Protein AF-A0A9P5GF90-F1 (afdb_monomer_lite)

Foldseek 3Di:
DDAALQLLQLLLLLLVLVCCQPVPAPDDAAEDFYALCLVVDDCVRCPPSSVLSVVLSVVSCVVSVYHYHHFHCPVVVVVVHDRFPLVSCVRRVVVCQVDQKDKDADDDWDFDASVLVNCLVPVADDLAPDDPVCCCVPVPPFWAFDDRDVVPDRDDDRMKMWGWYQDPPRDIDITMTDTPLVDPSRVQAEEELVSQLVQVVDPPRDHHRMYHFDADPVRHTDPPSHPCVVVSVVSSCVSSPPRPSVPDPPDD

Structure (mmCIF, N/CA/C/O backbone):
data_AF-A0A9P5GF90-F1
#
_entry.id   AF-A0A9P5GF90-F1
#
loop_
_atom_site.group_PDB
_atom_site.id
_atom_site.type_symbol
_atom_site.label_atom_id
_atom_site.label_alt_id
_atom_site.label_comp_id
_atom_site.label_asym_id
_atom_site.label_entity_id
_atom_site.label_seq_id
_atom_site.pdbx_PDB_ins_code
_atom_site.Cartn_x
_atom_site.Cartn_y
_atom_site.Cartn_z
_atom_site.occupancy
_atom_site.B_iso_or_equiv
_atom_site.auth_seq_id
_atom_site.auth_comp_id
_atom_site.auth_asym_id
_atom_site.auth_atom_id
_atom_site.pdbx_PDB_model_num
ATOM 1 N N . MET A 1 1 ? -1.774 2.044 3.118 1.00 90.75 1 MET A N 1
ATOM 2 C CA . MET A 1 1 ? -1.865 3.331 3.848 1.00 90.75 1 MET A CA 1
ATOM 3 C C . MET A 1 1 ? -3.329 3.639 4.073 1.00 90.75 1 MET A C 1
ATOM 5 O O . MET A 1 1 ? -4.118 3.172 3.261 1.00 90.75 1 MET A O 1
ATOM 9 N N . LEU A 1 2 ? -3.674 4.390 5.115 1.00 93.56 2 LEU A N 1
ATOM 10 C CA . LEU A 1 2 ? -5.057 4.763 5.425 1.00 93.56 2 LEU A CA 1
ATOM 11 C C . LEU A 1 2 ? -5.091 6.171 6.027 1.00 93.56 2 LEU A C 1
ATOM 13 O O . LEU A 1 2 ? -4.329 6.451 6.949 1.00 93.56 2 LEU A O 1
ATOM 17 N N . SER A 1 3 ? -5.952 7.055 5.517 1.00 91.88 3 SER A N 1
ATOM 18 C CA . SER A 1 3 ? -6.139 8.407 6.064 1.00 91.88 3 SER A CA 1
ATOM 19 C C . SER A 1 3 ? -7.149 8.479 7.210 1.00 91.88 3 SER A C 1
ATOM 21 O O . SER A 1 3 ? -7.093 9.420 8.003 1.00 91.88 3 SER A O 1
ATOM 23 N N . GLU A 1 4 ? -8.018 7.474 7.342 1.00 91.25 4 GLU A N 1
ATOM 24 C CA . GLU A 1 4 ? -9.022 7.361 8.408 1.00 91.25 4 GLU A CA 1
ATOM 25 C C . GLU A 1 4 ? -8.844 6.068 9.226 1.00 91.25 4 GLU A C 1
ATOM 27 O O . GLU A 1 4 ? -8.461 5.044 8.654 1.00 91.25 4 GLU A O 1
ATOM 32 N N . PRO A 1 5 ? -9.043 6.101 10.561 1.00 92.06 5 PRO A N 1
ATOM 33 C CA . PRO A 1 5 ? -8.780 4.964 11.443 1.00 92.06 5 PRO A CA 1
ATOM 34 C C . PRO A 1 5 ? -9.945 3.962 11.448 1.00 92.06 5 PRO A C 1
ATOM 36 O O . PRO A 1 5 ? -10.401 3.547 12.515 1.00 92.06 5 PRO A O 1
ATOM 39 N N . ASP A 1 6 ? -10.440 3.588 10.268 1.00 91.62 6 ASP A N 1
ATOM 40 C CA . ASP A 1 6 ? -11.531 2.625 10.136 1.00 91.62 6 ASP A CA 1
ATOM 41 C C . ASP A 1 6 ? -11.073 1.218 10.585 1.00 91.62 6 ASP A C 1
ATOM 43 O O . ASP A 1 6 ? -10.056 0.708 10.092 1.00 91.62 6 ASP A O 1
ATOM 47 N N . PRO A 1 7 ? -11.781 0.564 11.530 1.00 93.12 7 PRO A N 1
ATOM 48 C CA . PRO A 1 7 ? -11.398 -0.756 12.023 1.00 93.12 7 PRO A CA 1
ATOM 49 C C . PRO A 1 7 ? -11.335 -1.818 10.923 1.00 93.12 7 PRO A C 1
ATOM 51 O O . PRO A 1 7 ? -10.428 -2.653 10.932 1.00 93.12 7 PRO A O 1
ATOM 54 N N . SER A 1 8 ? -12.273 -1.793 9.973 1.00 92.50 8 SER A N 1
ATOM 55 C CA . SER A 1 8 ? -12.331 -2.761 8.881 1.00 92.50 8 SER A CA 1
ATOM 56 C C . SER A 1 8 ? -11.104 -2.602 7.980 1.00 92.50 8 SER A C 1
ATOM 58 O O . SER A 1 8 ? -10.361 -3.561 7.748 1.00 92.50 8 SER A O 1
ATOM 60 N N . ASP A 1 9 ? -10.798 -1.384 7.558 1.00 93.81 9 ASP A N 1
ATOM 61 C CA . ASP A 1 9 ? -9.662 -1.111 6.686 1.00 93.81 9 ASP A CA 1
ATOM 62 C C . ASP A 1 9 ? -8.322 -1.425 7.357 1.00 93.81 9 ASP A C 1
ATOM 64 O O . ASP A 1 9 ? -7.444 -2.034 6.732 1.00 93.81 9 ASP A O 1
ATOM 68 N N . ILE A 1 10 ? -8.171 -1.101 8.648 1.00 95.88 10 ILE A N 1
ATOM 69 C CA . ILE A 1 10 ? -6.988 -1.479 9.437 1.00 95.88 10 ILE A CA 1
ATOM 70 C C . ILE A 1 10 ? -6.824 -3.003 9.433 1.00 95.88 10 ILE A C 1
ATOM 72 O O . ILE A 1 10 ? -5.739 -3.514 9.144 1.00 95.88 10 ILE A O 1
ATOM 76 N N . CYS A 1 11 ? -7.896 -3.749 9.697 1.00 96.19 11 CYS A N 1
ATOM 77 C CA . CYS A 1 11 ? -7.862 -5.209 9.695 1.00 96.19 11 CYS A CA 1
ATOM 78 C C . CYS A 1 11 ? -7.596 -5.792 8.299 1.00 96.19 11 CYS A C 1
ATOM 80 O O . CYS A 1 11 ? -6.875 -6.784 8.175 1.00 96.19 11 CYS A O 1
ATOM 82 N N . SER A 1 12 ? -8.095 -5.153 7.237 1.00 96.12 12 SER A N 1
ATOM 83 C CA . SER A 1 12 ? -7.775 -5.532 5.858 1.00 96.12 12 SER A CA 1
ATOM 84 C C . SER A 1 12 ? -6.293 -5.322 5.546 1.00 96.12 12 SER A C 1
ATOM 86 O O . SER A 1 12 ? -5.683 -6.168 4.893 1.00 96.12 12 SER A O 1
ATOM 88 N N . ALA A 1 13 ? -5.694 -4.227 6.021 1.00 97.12 13 ALA A N 1
ATOM 89 C CA . ALA A 1 13 ? -4.266 -3.977 5.854 1.00 97.12 13 ALA A CA 1
ATOM 90 C C . ALA A 1 13 ? -3.421 -5.009 6.617 1.00 97.12 13 ALA A C 1
ATOM 92 O O . ALA A 1 13 ? -2.459 -5.550 6.073 1.00 97.12 13 ALA A O 1
ATOM 93 N N . ILE A 1 14 ? -3.804 -5.340 7.855 1.00 97.88 14 ILE A N 1
ATOM 94 C CA . ILE A 1 14 ? -3.140 -6.386 8.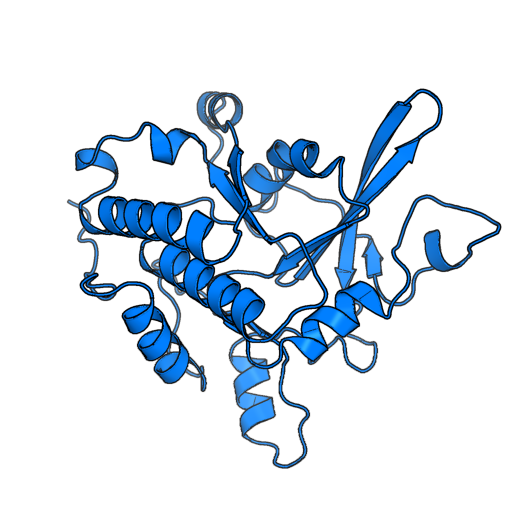646 1.00 97.88 14 ILE A CA 1
ATOM 95 C C . ILE A 1 14 ? -3.208 -7.735 7.923 1.00 97.88 14 ILE A C 1
ATOM 97 O O . ILE A 1 14 ? -2.198 -8.440 7.856 1.00 97.88 14 ILE A O 1
ATOM 101 N N . LEU A 1 15 ? -4.369 -8.090 7.361 1.00 97.50 15 LEU A N 1
ATOM 102 C CA . LEU A 1 15 ? -4.532 -9.311 6.575 1.00 97.50 15 LEU A CA 1
ATOM 103 C C . LEU A 1 15 ? -3.584 -9.334 5.370 1.00 97.50 15 LEU A C 1
ATOM 105 O O . LEU A 1 15 ? -2.869 -10.318 5.181 1.00 97.50 15 LEU A O 1
ATOM 109 N N . PHE A 1 16 ? -3.522 -8.242 4.608 1.00 97.06 16 PHE A N 1
ATOM 110 C CA . PHE A 1 16 ? -2.610 -8.112 3.473 1.00 97.06 16 PHE A CA 1
ATOM 111 C C . PHE A 1 16 ? -1.147 -8.354 3.884 1.00 97.06 16 PHE A C 1
ATOM 113 O O . PHE A 1 16 ? -0.457 -9.180 3.285 1.00 97.06 16 PHE A O 1
ATOM 120 N N . PHE A 1 17 ? -0.677 -7.717 4.961 1.00 96.94 17 PHE A N 1
ATOM 121 C CA . PHE A 1 17 ? 0.697 -7.914 5.433 1.00 96.94 17 PHE A CA 1
ATOM 122 C C . PHE A 1 17 ? 0.956 -9.306 6.011 1.00 96.94 17 PHE A C 1
ATOM 124 O O . PHE A 1 17 ? 2.041 -9.849 5.799 1.00 96.94 17 PHE A O 1
ATOM 131 N N . LYS A 1 18 ? -0.023 -9.916 6.694 1.00 96.62 18 LYS A N 1
ATOM 132 C CA . LYS A 1 18 ? 0.053 -11.323 7.120 1.00 96.62 18 LYS A CA 1
ATOM 133 C C . LYS A 1 18 ? 0.293 -12.223 5.909 1.00 96.62 18 LYS A C 1
ATOM 135 O O . LYS A 1 18 ? 1.187 -13.066 5.957 1.00 96.62 18 LYS A O 1
ATOM 140 N N . GLN A 1 19 ? -0.474 -12.041 4.834 1.00 96.12 19 GLN A N 1
ATOM 141 C CA . GLN A 1 19 ? -0.355 -12.845 3.615 1.00 96.12 19 GLN A CA 1
ATOM 142 C C . GLN A 1 19 ? 1.010 -12.648 2.946 1.00 96.12 19 GLN A C 1
ATOM 144 O O . GLN A 1 19 ? 1.686 -13.632 2.663 1.00 96.12 19 GLN A O 1
ATOM 149 N N . LEU A 1 20 ? 1.485 -11.407 2.796 1.00 95.12 20 LEU A N 1
ATOM 150 C CA . LEU A 1 20 ? 2.844 -11.145 2.302 1.00 95.12 20 LEU A CA 1
ATOM 151 C C . LEU A 1 20 ? 3.910 -11.836 3.167 1.00 95.12 20 LEU A C 1
ATOM 153 O O . LEU A 1 20 ? 4.799 -12.509 2.649 1.00 95.12 20 LEU A O 1
ATOM 157 N N . SER A 1 21 ? 3.791 -11.719 4.491 1.00 94.12 21 SER A N 1
ATOM 158 C CA . SER A 1 21 ? 4.748 -12.295 5.437 1.00 94.12 21 SER A CA 1
ATOM 159 C C . SER A 1 21 ? 4.793 -13.814 5.449 1.00 94.12 21 SER A C 1
ATOM 161 O O . SER A 1 21 ? 5.837 -14.373 5.773 1.00 94.12 21 SER A O 1
ATOM 163 N N . THR A 1 22 ? 3.673 -14.475 5.175 1.00 94.00 22 THR A N 1
ATOM 164 C CA . THR A 1 22 ? 3.546 -15.935 5.287 1.00 94.00 22 THR A CA 1
ATOM 165 C C . THR A 1 22 ? 3.715 -16.649 3.950 1.00 94.00 22 THR A C 1
ATOM 167 O O . THR A 1 22 ? 4.178 -17.785 3.939 1.00 94.00 22 THR A O 1
ATOM 170 N N . ASN A 1 23 ? 3.432 -15.974 2.834 1.00 93.69 23 ASN A N 1
ATOM 171 C CA . ASN A 1 23 ? 3.549 -16.544 1.490 1.00 93.69 23 ASN A CA 1
ATOM 172 C C . ASN A 1 23 ? 4.944 -16.367 0.861 1.00 93.69 23 ASN A C 1
ATOM 174 O O . ASN A 1 23 ? 5.155 -16.817 -0.260 1.00 93.69 23 ASN A O 1
ATOM 178 N N . GLY A 1 24 ? 5.891 -15.728 1.559 1.00 86.00 24 GLY A N 1
ATOM 179 C CA . GLY A 1 24 ? 7.284 -15.627 1.112 1.00 86.00 24 GLY A CA 1
ATOM 180 C C . GLY A 1 24 ? 7.517 -14.628 -0.024 1.00 86.00 24 GLY A C 1
ATOM 181 O O . GLY A 1 24 ? 8.212 -14.961 -0.977 1.00 86.00 24 GLY A O 1
ATOM 182 N N . THR A 1 25 ? 6.949 -13.418 0.079 1.00 91.75 25 THR A N 1
ATOM 183 C CA . THR A 1 25 ? 7.239 -12.328 -0.874 1.00 91.75 25 THR A CA 1
ATOM 184 C C . THR A 1 25 ? 8.742 -12.042 -0.977 1.00 91.75 25 THR A C 1
ATOM 186 O O . THR A 1 25 ? 9.460 -12.059 0.028 1.00 91.75 25 THR A O 1
ATOM 189 N N . ALA A 1 26 ? 9.209 -11.739 -2.186 1.00 90.38 26 ALA A N 1
ATOM 190 C CA . ALA A 1 26 ? 10.560 -11.254 -2.452 1.00 90.38 26 ALA A CA 1
ATOM 191 C C . ALA A 1 26 ? 10.770 -9.795 -1.993 1.00 90.38 26 ALA A C 1
ATOM 193 O O . ALA A 1 26 ? 11.911 -9.350 -1.847 1.00 90.38 26 ALA A O 1
ATOM 194 N N . VAL A 1 27 ? 9.688 -9.052 -1.732 1.00 88.00 27 VAL A N 1
ATOM 195 C CA . VAL A 1 27 ? 9.733 -7.676 -1.223 1.00 88.00 27 VAL A CA 1
ATOM 196 C C . VAL A 1 27 ? 9.985 -7.683 0.285 1.00 88.00 27 VAL A C 1
ATOM 198 O O . VAL A 1 27 ? 9.191 -8.198 1.074 1.00 88.00 27 VAL A O 1
ATOM 201 N N . GLN A 1 28 ? 11.106 -7.095 0.701 1.00 80.81 28 GLN A N 1
ATOM 202 C CA . GLN A 1 28 ? 11.577 -7.197 2.085 1.00 80.81 28 GLN A CA 1
ATOM 203 C C . GLN A 1 28 ? 10.815 -6.287 3.055 1.00 80.81 28 GLN A C 1
ATOM 205 O O . GLN A 1 28 ? 10.456 -6.725 4.151 1.00 80.81 28 GLN A O 1
ATOM 210 N N . ASP A 1 29 ? 10.530 -5.051 2.640 1.00 93.44 29 ASP A N 1
ATOM 211 C CA . ASP A 1 29 ? 9.926 -4.040 3.504 1.00 93.44 29 ASP A CA 1
ATOM 212 C C . ASP A 1 29 ? 8.450 -3.800 3.196 1.00 93.44 29 ASP A C 1
ATOM 214 O O . ASP A 1 29 ? 8.001 -3.773 2.050 1.00 93.44 29 ASP A O 1
ATOM 218 N N . ARG A 1 30 ? 7.674 -3.628 4.267 1.00 95.19 30 ARG A N 1
ATOM 219 C CA . ARG A 1 30 ? 6.213 -3.520 4.240 1.00 95.19 30 ARG A CA 1
ATOM 220 C C . ARG A 1 30 ? 5.808 -2.265 4.978 1.00 95.19 30 ARG A C 1
ATOM 222 O O . ARG A 1 30 ? 5.915 -2.204 6.199 1.00 95.19 30 ARG A O 1
ATOM 229 N N . LEU A 1 31 ? 5.365 -1.260 4.237 1.00 96.56 31 LEU A N 1
ATOM 230 C CA . LEU A 1 31 ? 5.132 0.073 4.780 1.00 96.56 31 LEU A CA 1
ATOM 231 C C . LEU A 1 31 ? 3.641 0.284 5.044 1.00 96.56 31 LEU A C 1
ATOM 233 O O . LEU A 1 31 ? 2.822 0.206 4.126 1.00 96.56 31 LEU A O 1
ATOM 237 N N . PHE A 1 32 ? 3.282 0.612 6.282 1.00 97.50 32 PHE A N 1
ATOM 238 C CA . PHE A 1 32 ? 1.937 1.058 6.625 1.00 97.50 32 PHE A CA 1
ATOM 239 C C . PHE A 1 32 ? 1.964 2.517 7.065 1.00 97.50 32 PHE A C 1
ATOM 241 O O . PHE A 1 32 ? 2.338 2.849 8.186 1.00 97.50 32 PHE A O 1
ATOM 248 N N . MET A 1 33 ? 1.554 3.387 6.150 1.00 96.44 33 MET A N 1
ATOM 249 C CA . MET A 1 33 ? 1.474 4.824 6.376 1.00 96.44 33 MET A CA 1
ATOM 250 C C . MET A 1 33 ? 0.096 5.231 6.896 1.00 96.44 33 MET A C 1
ATOM 252 O O . MET A 1 33 ? -0.921 4.803 6.342 1.00 96.44 33 MET A O 1
ATOM 256 N N . TYR A 1 34 ? 0.079 6.068 7.930 1.00 96.69 34 TYR A N 1
ATOM 257 C CA . TYR A 1 34 ? -1.132 6.596 8.557 1.00 96.69 34 TYR A CA 1
ATOM 258 C C . TYR A 1 34 ? -0.856 7.970 9.187 1.00 96.69 34 TYR A C 1
ATOM 260 O O . TYR A 1 34 ? 0.301 8.313 9.433 1.00 96.69 34 TYR A O 1
ATOM 268 N N . PRO A 1 35 ? -1.883 8.788 9.451 1.00 95.88 35 PRO A N 1
ATOM 269 C CA . PRO A 1 35 ? -1.698 10.050 10.144 1.00 95.88 35 PRO A CA 1
ATOM 270 C C . PRO A 1 35 ? -1.261 9.888 11.608 1.00 95.88 35 PRO A C 1
ATOM 272 O O . PRO A 1 35 ? -1.932 9.222 12.396 1.00 95.88 35 PRO A O 1
ATOM 275 N N . GLU A 1 36 ? -0.194 10.582 12.008 1.00 95.25 36 GLU A N 1
ATOM 276 C CA . GLU A 1 36 ? 0.370 10.526 13.367 1.00 95.25 36 GLU A CA 1
ATOM 277 C C . GLU A 1 36 ? -0.664 10.876 14.450 1.00 95.25 36 GLU A C 1
ATOM 279 O O . GLU A 1 36 ? -0.610 10.362 15.569 1.00 95.25 36 GLU A O 1
ATOM 284 N N . GLN A 1 37 ? -1.662 11.715 14.139 1.00 91.88 37 GLN A N 1
ATOM 285 C CA . GLN A 1 37 ? -2.683 12.078 15.119 1.00 91.88 37 GLN A CA 1
ATOM 286 C C . GLN A 1 37 ? -3.445 10.875 15.688 1.00 91.88 37 GLN A C 1
ATOM 288 O O . GLN A 1 37 ? -3.943 10.984 16.807 1.00 91.88 37 GLN A O 1
ATOM 293 N N . TRP A 1 38 ? -3.519 9.741 14.982 1.00 93.94 38 TRP A N 1
ATOM 294 C CA . TRP A 1 38 ? -4.152 8.524 15.503 1.00 93.94 38 TRP A CA 1
ATOM 295 C C . TRP A 1 38 ? -3.507 8.048 16.807 1.00 93.94 38 TRP A C 1
ATOM 297 O O . TRP A 1 38 ? -4.207 7.568 17.694 1.00 93.94 38 TRP A O 1
ATOM 307 N N . ASP A 1 39 ? -2.198 8.249 16.970 1.00 90.81 39 ASP A N 1
ATOM 308 C CA . ASP A 1 39 ? -1.467 7.858 18.179 1.00 90.81 39 ASP A CA 1
ATOM 309 C C . ASP A 1 39 ? -1.739 8.788 19.369 1.00 90.81 39 ASP A C 1
ATOM 311 O O . ASP A 1 39 ? -1.510 8.417 20.520 1.00 90.81 39 ASP A O 1
ATOM 315 N N . ARG A 1 40 ? -2.249 9.996 19.103 1.00 88.56 40 ARG A N 1
ATOM 316 C CA . ARG A 1 40 ? -2.511 11.035 20.111 1.00 88.56 40 ARG A CA 1
ATOM 317 C C . ARG A 1 40 ? -3.997 11.204 20.430 1.00 88.56 40 ARG A C 1
ATOM 319 O O . ARG A 1 40 ? -4.343 11.913 21.374 1.00 88.56 40 ARG A O 1
ATOM 326 N N . MET A 1 41 ? -4.888 10.609 19.638 1.00 88.56 41 MET A N 1
ATOM 327 C CA . MET A 1 41 ? -6.327 10.690 19.877 1.00 88.56 41 MET A CA 1
ATOM 328 C C . MET A 1 41 ? -6.718 9.912 21.137 1.00 88.56 41 MET A C 1
ATOM 330 O O . MET A 1 41 ? -6.218 8.824 21.411 1.00 88.56 41 MET A O 1
ATOM 334 N N . SER A 1 42 ? -7.656 10.466 21.907 1.00 84.44 42 SER A N 1
ATOM 335 C CA . SER A 1 42 ? -8.226 9.752 23.047 1.00 84.44 42 SER A CA 1
ATOM 336 C C . SER A 1 42 ? -9.124 8.608 22.573 1.00 84.44 42 SER A C 1
ATOM 338 O O . SER A 1 42 ? -9.772 8.709 21.529 1.00 84.44 42 SER A O 1
ATOM 340 N N . ALA A 1 43 ? -9.247 7.555 23.387 1.00 81.69 43 ALA A N 1
ATOM 341 C CA . ALA A 1 43 ? -10.164 6.446 23.109 1.00 81.69 43 ALA A CA 1
ATOM 342 C C . ALA A 1 43 ? -11.620 6.914 22.926 1.00 81.69 43 ALA A C 1
ATOM 344 O O . ALA A 1 43 ? -12.360 6.329 22.146 1.00 81.69 43 ALA A O 1
ATOM 345 N N . LYS A 1 44 ? -12.020 8.016 23.583 1.00 83.38 44 LYS A N 1
ATOM 346 C CA . LYS A 1 44 ? -13.336 8.641 23.378 1.00 83.38 44 LYS A CA 1
ATOM 347 C C . LYS A 1 44 ? -13.511 9.176 21.952 1.00 83.38 44 LYS A C 1
ATOM 349 O O . LYS A 1 44 ? -14.608 9.106 21.423 1.00 83.38 44 LYS A O 1
ATOM 354 N N . LYS A 1 45 ? -12.454 9.735 21.353 1.00 86.44 45 LYS A N 1
ATOM 355 C CA . LYS A 1 45 ? -12.497 10.305 19.999 1.00 86.44 45 LYS A CA 1
ATOM 356 C C . LYS A 1 45 ? -12.372 9.237 18.910 1.00 86.44 45 LYS A C 1
ATOM 358 O O . LYS A 1 45 ? -12.987 9.384 17.868 1.00 86.44 45 LYS A O 1
ATOM 363 N N . LEU A 1 46 ? -11.565 8.203 19.143 1.00 86.62 46 LEU A N 1
ATOM 364 C CA . LEU A 1 46 ? -11.416 7.078 18.212 1.00 86.62 46 LEU A CA 1
ATOM 365 C C . LEU A 1 46 ? -12.590 6.094 18.284 1.00 86.62 46 LEU A C 1
ATOM 367 O O . LEU A 1 46 ? -12.895 5.429 17.304 1.00 86.62 46 LEU A O 1
ATOM 371 N N . GLY A 1 47 ? -13.218 5.965 19.450 1.00 90.06 47 GLY A N 1
ATOM 372 C CA . GLY A 1 47 ? -14.148 4.881 19.734 1.00 90.06 47 GLY A CA 1
ATOM 373 C C . GLY A 1 47 ? -13.430 3.576 20.121 1.00 90.06 47 GLY A C 1
ATOM 374 O O . GLY A 1 47 ? -12.217 3.418 19.907 1.00 90.06 47 GLY A O 1
ATOM 375 N N . PRO A 1 48 ? -14.156 2.625 20.735 1.00 90.56 48 PRO A N 1
ATOM 376 C CA . PRO A 1 48 ? -13.584 1.373 21.233 1.00 90.56 48 PRO A CA 1
ATOM 377 C C . PRO A 1 48 ? -13.025 0.489 20.108 1.00 90.56 48 PRO A C 1
ATOM 379 O O . PRO A 1 48 ? -11.914 -0.031 20.242 1.00 90.56 48 PRO A O 1
ATOM 382 N N . SER A 1 49 ? -13.742 0.372 18.987 1.00 91.56 49 SER A N 1
ATOM 383 C CA . SER A 1 49 ? -13.373 -0.500 17.866 1.00 91.56 49 SER A CA 1
ATOM 384 C C . SER A 1 49 ? -12.100 -0.023 17.162 1.00 91.56 49 SER A C 1
ATOM 386 O O . SER A 1 49 ? -11.166 -0.809 17.005 1.00 91.56 49 SER A O 1
ATOM 388 N N . ALA A 1 50 ? -11.971 1.274 16.857 1.00 92.31 50 ALA A N 1
ATOM 389 C CA . ALA A 1 50 ? -10.742 1.814 16.265 1.00 92.31 50 ALA A CA 1
ATOM 390 C C . ALA A 1 50 ? -9.559 1.754 17.243 1.00 92.31 50 ALA A C 1
ATOM 392 O O . ALA A 1 50 ? -8.449 1.386 16.860 1.00 92.31 50 ALA A O 1
ATOM 393 N N . THR A 1 51 ? -9.788 2.025 18.535 1.00 93.69 51 THR A N 1
ATOM 394 C CA . THR A 1 51 ? -8.743 1.891 19.568 1.00 93.69 51 THR A CA 1
ATOM 395 C C . THR A 1 51 ? -8.198 0.461 19.622 1.00 93.69 51 THR A C 1
ATOM 397 O O . THR A 1 51 ? -6.981 0.250 19.667 1.00 93.69 51 THR A O 1
ATOM 400 N N . LYS A 1 52 ? -9.088 -0.537 19.586 1.00 94.88 52 LYS A N 1
ATOM 401 C CA . LYS A 1 52 ? -8.704 -1.949 19.575 1.00 94.88 52 LYS A CA 1
ATOM 402 C C . LYS A 1 52 ? -8.027 -2.341 18.256 1.00 94.88 52 LYS A C 1
ATOM 404 O O . LYS A 1 52 ? -6.984 -2.988 18.314 1.00 94.88 52 LYS A O 1
ATOM 409 N N . ALA A 1 53 ? -8.523 -1.897 17.101 1.00 95.75 53 ALA A N 1
ATOM 410 C CA . ALA A 1 53 ? -7.893 -2.148 15.802 1.00 95.75 53 ALA A CA 1
ATOM 411 C C . ALA A 1 53 ? -6.459 -1.595 15.732 1.00 95.75 53 ALA A C 1
ATOM 413 O O . ALA A 1 53 ? -5.547 -2.307 15.316 1.00 95.75 53 ALA A O 1
ATOM 414 N N . LEU A 1 54 ? -6.218 -0.377 16.234 1.00 95.75 54 LEU A N 1
ATOM 415 C CA . LEU A 1 54 ? -4.871 0.204 16.319 1.00 95.75 54 LEU A CA 1
ATOM 416 C C . LEU A 1 54 ? -3.950 -0.574 17.268 1.00 95.75 54 LEU A C 1
ATOM 418 O O . LEU A 1 54 ? -2.762 -0.730 16.990 1.00 95.75 54 LEU A O 1
ATOM 422 N N . SER A 1 55 ? -4.477 -1.093 18.381 1.00 95.44 55 SER A N 1
ATOM 423 C CA . SER A 1 55 ? -3.714 -1.981 19.268 1.00 95.44 55 SER A CA 1
ATOM 424 C C . SER A 1 55 ? -3.287 -3.266 18.547 1.00 95.44 55 SER A C 1
ATOM 426 O O . SER A 1 55 ? -2.120 -3.661 18.608 1.00 95.44 55 SER A O 1
ATOM 428 N N . ILE A 1 56 ? -4.204 -3.877 17.790 1.00 97.25 56 ILE A N 1
ATOM 429 C CA . ILE A 1 56 ? -3.924 -5.076 16.991 1.00 97.25 56 ILE A CA 1
ATOM 430 C C . ILE A 1 56 ? -2.914 -4.760 15.882 1.00 97.25 56 ILE A C 1
ATOM 432 O O . ILE A 1 56 ? -1.981 -5.535 15.692 1.00 97.25 56 ILE A O 1
ATOM 436 N N . LEU A 1 57 ? -3.019 -3.608 15.209 1.00 97.50 57 LEU A N 1
ATOM 437 C CA . LEU A 1 57 ? -2.045 -3.156 14.209 1.00 97.50 57 LEU A CA 1
ATOM 438 C C . LEU A 1 57 ? -0.628 -3.060 14.789 1.00 97.50 57 LEU A C 1
ATOM 440 O O . LEU A 1 57 ? 0.320 -3.525 14.160 1.00 97.50 57 LEU A O 1
ATOM 444 N N . ARG A 1 58 ? -0.472 -2.509 15.999 1.00 96.81 58 ARG A N 1
ATOM 445 C CA . ARG A 1 58 ? 0.832 -2.428 16.684 1.00 96.81 58 ARG A CA 1
ATOM 446 C C . ARG A 1 58 ? 1.388 -3.805 17.053 1.00 96.81 58 ARG A C 1
ATOM 448 O O . ARG A 1 58 ? 2.590 -4.021 16.972 1.00 96.81 58 ARG A O 1
ATOM 455 N N . ALA A 1 59 ? 0.540 -4.757 17.437 1.00 97.50 59 ALA A N 1
ATOM 456 C CA . ALA A 1 59 ? 0.984 -6.134 17.662 1.00 97.50 59 ALA A CA 1
ATOM 457 C C . ALA A 1 59 ? 1.359 -6.834 16.340 1.00 97.50 59 ALA A C 1
ATOM 459 O O . ALA A 1 59 ? 2.361 -7.548 16.256 1.00 97.50 59 ALA A O 1
ATOM 460 N N . ALA A 1 60 ? 0.569 -6.603 15.290 1.00 97.62 60 ALA A N 1
ATOM 461 C CA . ALA A 1 60 ? 0.792 -7.137 13.956 1.00 97.62 60 ALA A CA 1
ATOM 462 C C . ALA A 1 60 ? 2.064 -6.578 13.309 1.00 97.62 60 ALA A C 1
ATOM 464 O O . ALA A 1 60 ? 2.722 -7.308 12.571 1.00 97.62 60 ALA A O 1
ATOM 465 N N . SER A 1 61 ? 2.442 -5.330 13.605 1.00 97.56 61 SER A N 1
ATOM 466 C CA . SER A 1 61 ? 3.650 -4.726 13.046 1.00 97.56 61 SER A CA 1
ATOM 467 C C . SER A 1 61 ? 4.913 -5.463 13.471 1.00 97.56 61 SER A C 1
ATOM 469 O O . SER A 1 61 ? 5.726 -5.815 12.619 1.00 97.56 61 SER A O 1
ATOM 471 N N . ALA A 1 62 ? 5.016 -5.817 14.752 1.00 96.44 62 ALA A N 1
ATOM 472 C CA . ALA A 1 62 ? 6.094 -6.662 15.253 1.00 96.44 62 ALA A CA 1
ATOM 473 C C . ALA A 1 62 ? 6.028 -8.085 14.670 1.00 96.44 62 ALA A C 1
ATOM 475 O O . ALA A 1 62 ? 7.051 -8.655 14.301 1.00 96.44 62 ALA A O 1
ATOM 476 N N . LYS A 1 63 ? 4.825 -8.664 14.562 1.00 96.50 63 LYS A N 1
ATOM 477 C CA . LYS A 1 63 ? 4.637 -10.053 14.115 1.00 96.50 63 LYS A CA 1
ATOM 478 C C . LYS A 1 63 ? 4.923 -10.269 12.624 1.00 96.50 63 LYS A C 1
ATOM 480 O O . LYS A 1 63 ? 5.445 -11.317 12.258 1.00 96.50 63 LYS A O 1
ATOM 485 N N . TYR A 1 64 ? 4.553 -9.315 11.772 1.00 95.50 64 TYR A N 1
ATOM 486 C CA . TYR A 1 64 ? 4.629 -9.429 10.309 1.00 95.50 64 TYR A CA 1
ATOM 487 C C . TYR A 1 64 ? 5.649 -8.468 9.682 1.00 95.50 64 TYR A C 1
ATOM 489 O O . TYR A 1 64 ? 5.611 -8.250 8.469 1.00 95.50 64 TYR A O 1
ATOM 497 N N . ASN A 1 65 ? 6.558 -7.911 10.492 1.00 94.75 65 ASN A N 1
ATOM 498 C CA . ASN A 1 65 ? 7.602 -6.971 10.075 1.00 94.75 65 ASN A CA 1
ATOM 499 C C . ASN A 1 65 ? 7.046 -5.781 9.267 1.00 94.75 65 ASN A C 1
ATOM 501 O O . ASN A 1 65 ? 7.476 -5.511 8.147 1.00 94.75 65 ASN A O 1
ATOM 505 N N . ILE A 1 66 ? 6.023 -5.119 9.814 1.00 97.00 66 ILE A N 1
ATOM 506 C CA . ILE A 1 66 ? 5.395 -3.945 9.197 1.00 97.00 66 ILE A CA 1
ATOM 507 C C . ILE A 1 66 ? 6.058 -2.696 9.765 1.00 97.00 66 ILE A C 1
ATOM 509 O O . ILE A 1 66 ? 6.039 -2.462 10.973 1.00 97.00 66 ILE A O 1
ATOM 513 N N . TRP A 1 67 ? 6.582 -1.855 8.887 1.00 97.00 67 TRP A N 1
ATOM 514 C CA . TRP A 1 67 ? 7.075 -0.536 9.239 1.00 97.00 67 TRP A CA 1
ATOM 515 C C . TRP A 1 67 ? 5.898 0.431 9.316 1.00 97.00 67 TRP A C 1
ATOM 517 O O . TRP A 1 67 ? 5.288 0.790 8.306 1.00 97.00 67 TRP A O 1
ATOM 527 N N . LEU A 1 68 ? 5.561 0.828 10.538 1.00 97.44 68 LEU A N 1
ATOM 528 C CA . LEU A 1 68 ? 4.549 1.840 10.806 1.00 97.44 68 LEU A CA 1
ATOM 529 C C . LEU A 1 68 ? 5.144 3.224 10.520 1.00 97.44 68 LEU A C 1
ATOM 531 O O . LEU A 1 68 ? 6.130 3.612 11.141 1.00 97.44 68 LEU A O 1
ATOM 535 N N . LEU A 1 69 ? 4.548 3.952 9.576 1.00 96.88 69 LEU A N 1
ATOM 536 C CA . LEU A 1 69 ? 4.980 5.283 9.148 1.00 96.88 69 LEU A CA 1
ATOM 537 C C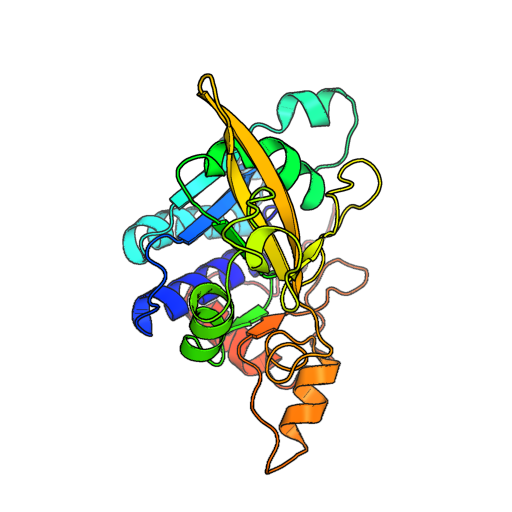 . LEU A 1 69 ? 3.927 6.329 9.555 1.00 96.88 69 LEU A C 1
ATOM 539 O O . LEU A 1 69 ? 3.054 6.656 8.742 1.00 96.88 69 LEU A O 1
ATOM 543 N 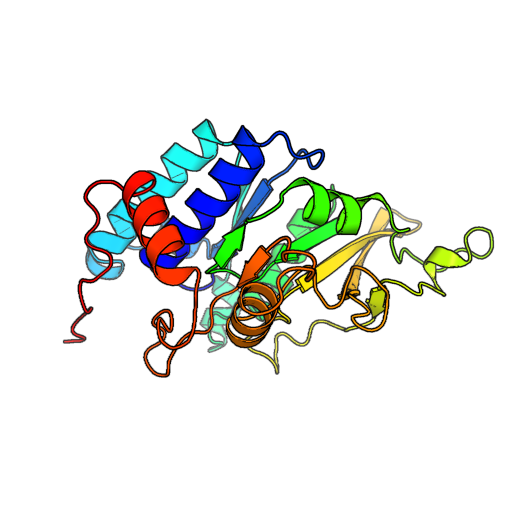N . PRO A 1 70 ? 3.971 6.839 10.799 1.00 96.44 70 PRO A N 1
ATOM 544 C CA . PRO A 1 70 ? 3.130 7.954 11.212 1.00 96.44 70 PRO A CA 1
ATOM 545 C C . PRO A 1 70 ? 3.566 9.234 10.490 1.00 96.44 70 PRO A C 1
ATOM 547 O O . PRO A 1 70 ? 4.730 9.628 10.554 1.00 96.44 70 PRO A O 1
ATOM 550 N N . ILE A 1 71 ? 2.634 9.892 9.803 1.00 95.94 71 ILE A N 1
ATOM 551 C CA . ILE A 1 71 ? 2.887 11.136 9.065 1.00 95.94 71 ILE A CA 1
ATOM 552 C C . ILE A 1 71 ? 2.195 12.301 9.761 1.00 95.94 71 ILE A C 1
ATOM 554 O O . ILE A 1 71 ? 0.990 12.251 10.022 1.00 95.94 71 ILE A O 1
ATOM 558 N N . ASP A 1 72 ? 2.943 13.371 10.016 1.00 93.94 72 ASP A N 1
ATOM 559 C CA . ASP A 1 72 ? 2.389 14.599 10.575 1.00 93.94 72 ASP A CA 1
ATOM 560 C C . ASP A 1 72 ? 1.506 15.321 9.540 1.00 93.94 72 ASP A C 1
ATOM 562 O O . ASP A 1 72 ? 1.980 15.865 8.541 1.00 93.94 72 ASP A O 1
ATOM 566 N N . MET A 1 73 ? 0.197 15.335 9.798 1.00 91.44 73 MET A N 1
ATOM 567 C CA . MET A 1 73 ? -0.805 16.029 8.982 1.00 91.44 73 MET A CA 1
ATOM 568 C C . MET A 1 73 ? -1.202 17.398 9.567 1.00 91.44 73 MET A C 1
ATOM 570 O O . MET A 1 73 ? -2.098 18.060 9.033 1.00 91.44 73 MET A O 1
ATOM 574 N N . SER A 1 74 ? -0.580 17.839 10.667 1.00 89.88 74 SER A N 1
ATOM 575 C CA . SER A 1 74 ? -0.999 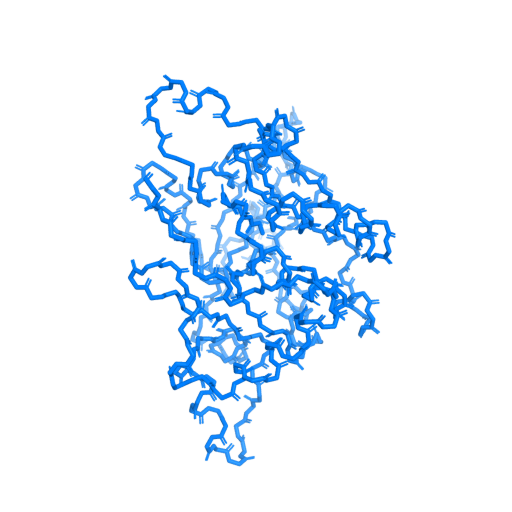19.013 11.443 1.00 89.88 74 SER A CA 1
ATOM 576 C C . SER A 1 74 ? -1.043 20.288 10.602 1.00 89.88 74 SER A C 1
ATOM 578 O O . SER A 1 74 ? -2.073 20.958 10.576 1.00 89.88 74 SER A O 1
ATOM 580 N N . ALA A 1 75 ? 0.006 20.577 9.828 1.00 87.94 75 ALA A N 1
ATOM 581 C CA . ALA A 1 75 ? 0.063 21.754 8.960 1.00 87.94 75 ALA A CA 1
ATOM 582 C C . ALA A 1 75 ? -1.054 21.766 7.898 1.00 87.94 75 ALA A C 1
ATOM 584 O O . ALA A 1 75 ? -1.668 22.805 7.656 1.00 87.94 75 ALA A O 1
ATOM 585 N N . ALA A 1 76 ? -1.363 20.610 7.298 1.00 87.00 76 ALA A N 1
ATOM 586 C CA . ALA A 1 76 ? -2.440 20.495 6.316 1.00 87.00 76 ALA A CA 1
ATOM 587 C C . ALA A 1 76 ? -3.814 20.717 6.967 1.00 87.00 76 ALA A C 1
ATOM 589 O O . ALA A 1 76 ? -4.611 21.519 6.483 1.00 87.00 76 ALA A O 1
ATOM 590 N N . THR A 1 77 ? -4.073 20.058 8.099 1.00 87.25 77 THR A N 1
ATOM 591 C CA . THR A 1 77 ? -5.348 20.202 8.821 1.00 87.25 77 THR A CA 1
ATOM 592 C C . THR A 1 77 ? -5.553 21.610 9.386 1.00 87.25 77 THR A C 1
ATOM 594 O O . THR A 1 77 ? -6.659 22.139 9.302 1.00 87.25 77 THR A O 1
ATOM 597 N N . ALA A 1 78 ? -4.495 22.268 9.874 1.00 88.69 78 ALA A N 1
ATOM 598 C CA . ALA A 1 78 ? -4.539 23.652 10.348 1.00 88.69 78 ALA A CA 1
ATOM 599 C C . ALA A 1 78 ? -4.878 24.650 9.228 1.00 88.69 78 ALA A C 1
ATOM 601 O O . ALA A 1 78 ? -5.517 25.669 9.480 1.00 88.69 78 ALA A O 1
ATOM 602 N N . ALA A 1 79 ? -4.504 24.339 7.985 1.00 87.44 79 ALA A N 1
ATOM 603 C CA . ALA A 1 79 ? -4.884 25.103 6.799 1.00 87.44 79 ALA A CA 1
ATOM 604 C C . ALA A 1 79 ? -6.301 24.770 6.274 1.00 87.44 79 ALA A C 1
ATOM 606 O O . ALA A 1 79 ? -6.687 25.249 5.210 1.00 87.44 79 ALA A O 1
ATOM 607 N N . GLY A 1 80 ? -7.082 23.960 7.000 1.00 84.56 80 GLY A N 1
ATOM 608 C CA . GLY A 1 80 ? -8.459 23.600 6.648 1.00 84.56 80 GLY A CA 1
ATOM 609 C C . GLY A 1 80 ? -8.578 22.479 5.614 1.00 84.56 80 GLY A C 1
ATOM 610 O O . GLY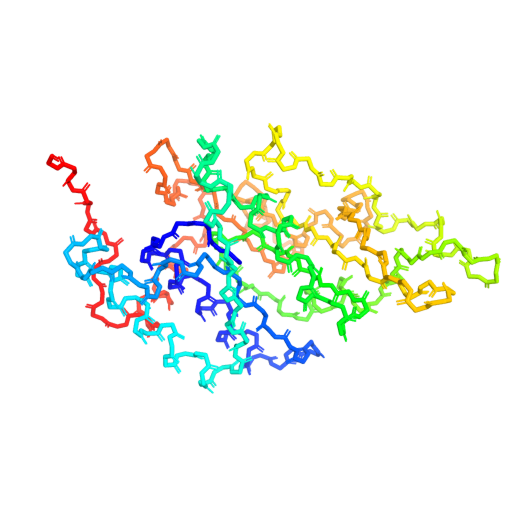 A 1 80 ? -9.663 22.239 5.087 1.00 84.56 80 GLY A O 1
ATOM 611 N N . TYR A 1 81 ? -7.485 21.781 5.302 1.00 86.00 81 TYR A N 1
ATOM 612 C CA . TYR A 1 81 ? -7.511 20.681 4.347 1.00 86.00 81 TYR A CA 1
ATOM 613 C C . TYR A 1 81 ? -7.975 19.373 4.998 1.00 86.00 81 TYR A C 1
ATOM 615 O O . TYR A 1 81 ? -7.496 18.987 6.062 1.00 86.00 81 TYR A O 1
ATOM 623 N N . SER A 1 82 ? -8.846 18.642 4.297 1.00 87.44 82 SER A N 1
ATOM 624 C CA . SER A 1 82 ? -9.234 17.270 4.648 1.00 87.44 82 SER A CA 1
ATOM 625 C C . SER A 1 82 ? -8.048 16.304 4.609 1.00 87.44 82 SER A C 1
ATOM 627 O O . SER A 1 82 ? -7.154 16.452 3.769 1.00 87.44 82 SER A O 1
ATOM 629 N N . THR A 1 83 ? -8.059 15.296 5.481 1.00 89.06 83 THR A N 1
ATOM 630 C CA . THR A 1 83 ? -7.077 14.207 5.521 1.00 89.06 83 THR A CA 1
ATOM 631 C C . THR A 1 83 ? -7.425 13.156 4.478 1.00 89.06 83 THR A C 1
ATOM 633 O O . THR A 1 83 ? -8.263 12.298 4.720 1.00 89.06 83 THR A O 1
ATOM 636 N N . THR A 1 84 ? -6.788 13.229 3.313 1.00 91.88 84 THR A N 1
ATOM 637 C CA . THR A 1 84 ? -6.989 12.269 2.220 1.00 91.88 84 THR A CA 1
ATOM 638 C C . THR A 1 84 ? -5.762 11.387 2.031 1.00 91.88 84 THR A C 1
ATOM 640 O O . THR A 1 84 ? -4.636 11.785 2.345 1.00 91.88 84 THR A O 1
ATOM 643 N N . ASN A 1 85 ? -5.972 10.209 1.450 1.00 91.88 85 ASN A N 1
ATOM 644 C CA . ASN A 1 85 ? -4.924 9.270 1.058 1.00 91.88 85 ASN A CA 1
ATOM 645 C C . ASN A 1 85 ? -3.852 9.920 0.162 1.00 91.88 85 ASN A C 1
ATOM 647 O O . ASN A 1 85 ? -2.654 9.758 0.395 1.00 91.88 85 ASN A O 1
ATOM 651 N N . SER A 1 86 ? -4.258 10.729 -0.818 1.00 92.56 86 SER A N 1
ATOM 652 C CA . SER A 1 86 ? -3.332 11.455 -1.696 1.00 92.56 86 SER A CA 1
ATOM 653 C C . SER A 1 86 ? -2.444 12.474 -0.963 1.00 92.56 86 SER A C 1
ATOM 655 O O . SER A 1 86 ? -1.259 12.598 -1.279 1.00 92.56 86 SER A O 1
ATOM 657 N N . LYS A 1 87 ? -2.980 13.195 0.032 1.00 93.00 87 LYS A N 1
ATOM 658 C CA . LYS A 1 87 ? -2.221 14.159 0.848 1.00 93.00 87 LYS A CA 1
ATOM 659 C C . LYS A 1 87 ? -1.305 13.460 1.831 1.00 93.00 87 LYS A C 1
ATOM 661 O O . LYS A 1 87 ? -0.174 13.903 2.009 1.00 93.00 87 LYS A O 1
ATOM 666 N N . LEU A 1 88 ? -1.782 12.369 2.426 1.00 94.06 88 LEU A N 1
ATOM 667 C CA . LEU A 1 88 ? -0.967 11.514 3.275 1.00 94.06 88 LEU A CA 1
ATOM 668 C C . LEU A 1 88 ? 0.258 11.017 2.500 1.00 94.06 88 LEU A C 1
ATOM 670 O O . LEU A 1 88 ? 1.380 11.195 2.967 1.00 94.06 88 LEU A O 1
ATOM 674 N N . LEU A 1 89 ? 0.058 10.508 1.277 1.00 93.50 89 LEU A N 1
ATOM 675 C CA . LEU A 1 89 ? 1.160 10.118 0.400 1.00 93.50 89 LEU A CA 1
ATOM 676 C C . LEU A 1 89 ? 2.083 11.304 0.092 1.00 93.50 89 LEU A C 1
ATOM 678 O O . LEU A 1 89 ? 3.296 11.167 0.201 1.00 93.50 89 LEU A O 1
ATOM 682 N N . HIS A 1 90 ? 1.532 12.464 -0.273 1.00 92.19 90 HIS A N 1
ATOM 683 C CA . HIS A 1 90 ? 2.332 13.642 -0.617 1.00 92.19 90 HIS A CA 1
ATOM 684 C C . HIS A 1 90 ? 3.273 14.073 0.516 1.00 92.19 90 HIS A C 1
ATOM 686 O O . HIS A 1 90 ? 4.443 14.344 0.267 1.00 92.19 90 HIS A O 1
ATOM 692 N N . LEU A 1 91 ? 2.776 14.102 1.754 1.00 92.06 91 LEU A N 1
ATOM 693 C CA . LEU A 1 91 ? 3.570 14.472 2.927 1.00 92.06 91 LEU A CA 1
ATOM 694 C C . LEU A 1 91 ? 4.518 13.345 3.362 1.00 92.06 91 LEU A C 1
ATOM 696 O O . LEU A 1 91 ? 5.631 13.606 3.812 1.00 92.06 91 LEU A O 1
ATOM 700 N N . GLY A 1 92 ? 4.101 12.089 3.196 1.00 90.81 92 GLY A N 1
ATOM 701 C CA . GLY A 1 92 ? 4.875 10.915 3.586 1.00 90.81 92 GLY A CA 1
ATOM 702 C C . GLY A 1 92 ? 5.954 10.483 2.593 1.00 90.81 92 GLY A C 1
ATOM 703 O O . GLY A 1 92 ? 6.809 9.685 2.964 1.00 90.81 92 GLY A O 1
ATOM 704 N N . GLN A 1 93 ? 5.969 11.013 1.366 1.00 88.19 93 GLN A N 1
ATOM 705 C CA . GLN A 1 93 ? 6.932 10.643 0.315 1.00 88.19 93 GLN A CA 1
ATOM 706 C C . GLN A 1 93 ? 8.399 10.759 0.750 1.00 88.19 93 GLN A C 1
ATOM 708 O O . GLN A 1 93 ? 9.235 9.984 0.290 1.00 88.19 93 GLN A O 1
ATOM 713 N N . ILE A 1 94 ? 8.714 11.678 1.667 1.00 86.25 94 ILE A N 1
ATOM 714 C CA . ILE A 1 94 ? 10.070 11.837 2.208 1.00 86.25 94 ILE A CA 1
ATOM 715 C C . ILE A 1 94 ? 10.552 10.604 2.989 1.00 86.25 94 ILE A C 1
ATOM 717 O O . ILE A 1 94 ? 11.747 10.337 3.042 1.00 86.25 94 ILE A O 1
ATOM 721 N N . GLN A 1 95 ? 9.642 9.800 3.542 1.00 89.19 95 GLN A N 1
ATOM 722 C CA . GLN A 1 95 ? 9.991 8.555 4.235 1.00 89.19 95 GLN A CA 1
ATOM 723 C C . GLN A 1 95 ? 10.507 7.478 3.273 1.00 89.19 95 GLN A C 1
ATOM 725 O O . GLN A 1 95 ? 11.050 6.466 3.709 1.00 89.19 95 GLN A O 1
ATOM 730 N N . PHE A 1 96 ? 10.350 7.678 1.960 1.00 90.38 96 PHE A N 1
ATOM 731 C CA . PHE A 1 96 ? 10.733 6.686 0.966 1.00 90.38 96 PHE A CA 1
ATOM 732 C C . PHE A 1 96 ? 12.157 6.843 0.437 1.00 90.38 96 PHE A C 1
ATOM 734 O O . PHE A 1 96 ? 12.576 6.032 -0.378 1.00 90.38 96 PHE A O 1
ATOM 741 N N . MET A 1 97 ? 12.923 7.835 0.908 1.00 86.31 97 MET A N 1
ATOM 742 C CA . MET A 1 97 ? 14.264 8.146 0.384 1.00 86.31 97 MET A CA 1
ATOM 743 C C . MET A 1 97 ? 15.270 6.984 0.450 1.00 86.31 97 MET A C 1
ATOM 745 O O . MET A 1 97 ? 16.270 7.012 -0.257 1.00 86.31 97 MET A O 1
ATOM 749 N N . GLN A 1 98 ? 15.020 5.976 1.288 1.00 86.94 98 GLN A N 1
ATOM 750 C CA . GLN A 1 98 ? 15.861 4.782 1.420 1.00 86.94 98 GLN A CA 1
ATOM 751 C C . GLN A 1 98 ? 15.507 3.643 0.447 1.00 86.94 98 GLN A C 1
ATOM 753 O O . GLN A 1 98 ? 16.203 2.633 0.426 1.00 86.94 98 GLN A O 1
ATOM 758 N N . TYR A 1 99 ? 14.430 3.781 -0.330 1.00 90.25 99 TYR A N 1
ATOM 759 C CA . TYR A 1 99 ? 13.956 2.766 -1.270 1.00 90.25 99 TYR A CA 1
ATOM 760 C C . TYR A 1 99 ? 14.155 3.234 -2.705 1.00 90.25 99 TYR A C 1
ATOM 762 O O . TYR A 1 99 ? 13.878 4.388 -3.004 1.00 90.25 99 TYR A O 1
ATOM 770 N N . ASP A 1 100 ? 14.512 2.330 -3.617 1.00 89.19 100 ASP A N 1
ATOM 771 C CA . ASP A 1 100 ? 14.513 2.633 -5.057 1.00 89.19 100 ASP A CA 1
ATOM 772 C C . ASP A 1 100 ? 13.085 2.845 -5.587 1.00 89.19 100 ASP A C 1
ATOM 774 O O . ASP A 1 100 ? 12.827 3.661 -6.481 1.00 89.19 100 ASP A O 1
ATOM 778 N N . SER A 1 101 ? 12.130 2.102 -5.021 1.00 91.94 101 SER A N 1
ATOM 779 C CA . SER A 1 101 ? 10.714 2.266 -5.310 1.00 91.94 101 SER A CA 1
ATOM 780 C C . SER A 1 101 ? 9.812 1.754 -4.191 1.00 91.94 101 SER A C 1
ATOM 782 O O . SER A 1 101 ? 10.199 0.908 -3.389 1.00 91.94 101 SER A O 1
ATOM 784 N N . VAL A 1 102 ? 8.585 2.268 -4.164 1.00 94.25 102 VAL A N 1
ATOM 785 C CA . VAL A 1 102 ? 7.503 1.833 -3.282 1.00 94.25 102 VAL A CA 1
ATOM 786 C C . VAL A 1 102 ? 6.254 1.626 -4.126 1.00 94.25 102 VAL A C 1
ATOM 788 O O . VAL A 1 102 ? 5.830 2.527 -4.853 1.00 94.25 102 VAL A O 1
ATOM 791 N N . LEU A 1 103 ? 5.645 0.448 -4.019 1.00 94.50 103 LEU A N 1
ATOM 792 C CA . LEU A 1 103 ? 4.382 0.132 -4.674 1.00 94.50 103 LEU A CA 1
ATOM 793 C C . LEU A 1 103 ? 3.224 0.305 -3.691 1.00 94.50 103 LEU A C 1
ATOM 795 O O . LEU A 1 103 ? 3.113 -0.418 -2.702 1.00 94.50 103 LEU A O 1
ATOM 799 N N . TYR A 1 104 ? 2.334 1.241 -3.988 1.00 95.06 104 TYR A N 1
ATOM 800 C CA . TYR A 1 104 ? 1.041 1.346 -3.333 1.00 95.06 104 TYR A CA 1
ATOM 801 C C . TYR A 1 104 ? 0.017 0.458 -4.045 1.00 95.06 104 TYR A C 1
ATOM 803 O O . TYR A 1 104 ? -0.119 0.506 -5.270 1.00 95.06 104 TYR A O 1
ATOM 811 N N . VAL A 1 105 ? -0.740 -0.298 -3.249 1.00 94.69 105 VAL A N 1
ATOM 812 C CA . VAL A 1 105 ? -1.971 -0.978 -3.657 1.00 94.69 105 VAL A CA 1
ATOM 813 C C . VAL A 1 105 ? -3.126 -0.477 -2.794 1.00 94.69 105 VAL A C 1
ATOM 815 O O . VAL A 1 105 ? -2.980 -0.301 -1.580 1.00 94.69 105 VAL A O 1
ATOM 818 N N . GLN A 1 106 ? -4.268 -0.222 -3.424 1.00 93.12 106 GLN A N 1
ATOM 819 C CA . GLN A 1 106 ? -5.460 0.261 -2.739 1.00 93.12 106 GLN A CA 1
ATOM 820 C C . GLN A 1 106 ? -5.959 -0.756 -1.718 1.00 93.12 106 GLN A C 1
ATOM 822 O O . GLN A 1 106 ? -6.094 -1.932 -2.017 1.00 93.12 106 GLN A O 1
ATOM 827 N N . THR A 1 107 ? -6.248 -0.274 -0.516 1.00 89.94 107 THR A N 1
ATOM 828 C CA . THR A 1 107 ? -6.873 -1.014 0.587 1.00 89.94 107 THR A CA 1
ATOM 829 C C . THR A 1 107 ? -8.235 -0.364 0.850 1.00 89.94 107 THR A C 1
ATOM 831 O O . THR A 1 107 ? -8.317 0.857 0.690 1.00 89.94 107 THR A O 1
ATOM 834 N N . PRO A 1 108 ? -9.283 -1.115 1.229 1.00 93.06 108 PRO A N 1
ATOM 835 C CA . PRO A 1 108 ? -9.319 -2.553 1.529 1.00 93.06 108 PRO A CA 1
ATOM 836 C C . PRO A 1 108 ? -9.253 -3.462 0.294 1.00 93.06 108 PRO A C 1
ATOM 838 O O . PRO A 1 108 ? -9.527 -3.052 -0.833 1.00 93.06 108 PRO A O 1
ATOM 841 N N . GLY A 1 109 ? -8.879 -4.722 0.519 1.00 94.06 109 GLY A N 1
ATOM 842 C CA . GLY A 1 109 ? -8.789 -5.744 -0.523 1.00 94.06 109 GLY A CA 1
ATOM 843 C C . GLY A 1 109 ? -8.119 -7.035 -0.054 1.00 94.06 109 GLY A C 1
ATOM 844 O O . GLY A 1 109 ? -7.687 -7.149 1.096 1.00 94.06 109 GLY A O 1
ATOM 845 N N . ILE A 1 110 ? -8.040 -8.017 -0.951 1.00 94.88 110 ILE A N 1
ATOM 846 C CA . ILE A 1 110 ? -7.514 -9.361 -0.681 1.00 94.88 110 ILE A CA 1
ATOM 847 C C . ILE A 1 110 ? -6.391 -9.730 -1.653 1.00 94.88 110 ILE A C 1
ATOM 849 O O . ILE A 1 110 ? -6.539 -9.602 -2.872 1.00 94.88 110 ILE A O 1
ATOM 853 N N . LEU A 1 111 ? -5.273 -10.219 -1.108 1.00 95.62 111 LEU A N 1
ATOM 854 C CA . LEU A 1 111 ? -4.196 -10.812 -1.895 1.00 95.62 111 LEU A CA 1
ATOM 855 C C . LEU A 1 111 ? -4.551 -12.262 -2.219 1.00 95.62 111 LEU A C 1
ATOM 857 O O . LEU A 1 111 ? -4.886 -13.049 -1.334 1.00 95.62 111 LEU A O 1
ATOM 861 N N . LEU A 1 112 ? -4.485 -12.594 -3.500 1.00 94.50 112 LEU A N 1
ATOM 862 C CA . LEU A 1 112 ? -4.802 -13.912 -4.034 1.00 94.50 112 LEU A CA 1
ATOM 863 C C . LEU A 1 112 ? -3.551 -14.638 -4.532 1.00 94.50 112 LEU A C 1
ATOM 865 O O . LEU A 1 112 ? -3.470 -15.855 -4.404 1.00 94.50 112 LEU A O 1
ATOM 869 N N . ASP A 1 113 ? -2.579 -13.894 -5.061 1.00 93.81 113 ASP A N 1
ATOM 870 C CA . ASP A 1 113 ? -1.304 -14.427 -5.534 1.00 93.81 113 ASP A CA 1
ATOM 871 C C . ASP A 1 113 ? -0.179 -13.420 -5.252 1.00 93.81 113 ASP A C 1
ATOM 873 O O . ASP A 1 113 ? -0.079 -12.364 -5.883 1.00 93.81 113 ASP A O 1
ATOM 877 N N . THR A 1 114 ? 0.660 -13.754 -4.268 1.00 94.12 114 THR A N 1
ATOM 878 C CA . THR A 1 114 ? 1.825 -12.952 -3.874 1.00 94.12 114 THR A CA 1
ATOM 879 C C . THR A 1 114 ? 2.873 -12.889 -4.983 1.00 94.12 114 THR A C 1
ATOM 881 O O . THR A 1 114 ? 3.413 -11.817 -5.243 1.00 94.12 114 THR A O 1
ATOM 884 N N . GLY A 1 115 ? 3.131 -14.008 -5.667 1.00 92.69 115 GLY A N 1
ATOM 885 C CA . GLY A 1 115 ? 4.172 -14.095 -6.691 1.00 92.69 115 GLY A CA 1
ATOM 886 C C . GLY A 1 115 ? 3.863 -13.203 -7.887 1.00 92.69 115 GLY A C 1
ATOM 887 O O . GLY A 1 115 ? 4.746 -12.536 -8.410 1.00 92.69 115 GLY A O 1
ATOM 888 N N . LYS A 1 116 ? 2.590 -13.093 -8.275 1.00 92.25 116 LYS A N 1
ATOM 889 C CA . LYS A 1 116 ? 2.189 -12.152 -9.329 1.00 92.25 116 LYS A CA 1
ATOM 890 C C . LYS A 1 116 ? 2.421 -10.689 -8.953 1.00 92.25 116 LYS A C 1
ATOM 892 O O . LYS A 1 116 ? 2.797 -9.896 -9.817 1.00 92.25 116 LYS A O 1
ATOM 897 N N . LEU A 1 117 ? 2.185 -10.322 -7.692 1.00 90.44 117 LEU A N 1
ATOM 898 C CA . LEU A 1 117 ? 2.428 -8.958 -7.221 1.00 90.44 117 LEU A CA 1
ATOM 899 C C . LEU A 1 117 ? 3.932 -8.645 -7.190 1.00 90.44 117 LEU A C 1
ATOM 901 O O . LEU A 1 117 ? 4.333 -7.568 -7.633 1.00 90.44 117 LEU A O 1
ATOM 905 N N . ASP A 1 118 ? 4.747 -9.606 -6.750 1.00 92.19 118 ASP A N 1
ATOM 906 C CA . ASP A 1 118 ? 6.209 -9.509 -6.780 1.00 92.19 118 ASP A CA 1
ATOM 907 C C . ASP A 1 118 ? 6.723 -9.362 -8.215 1.00 92.19 118 ASP A C 1
ATOM 909 O O . ASP A 1 118 ? 7.459 -8.422 -8.505 1.00 92.19 118 ASP A O 1
ATOM 913 N N . ASN A 1 119 ? 6.271 -10.218 -9.135 1.00 90.06 119 ASN A N 1
ATOM 914 C CA . ASN A 1 119 ? 6.664 -10.174 -10.544 1.00 90.06 119 ASN A CA 1
ATOM 915 C C . ASN A 1 119 ? 6.326 -8.821 -11.189 1.00 90.06 119 ASN A C 1
ATOM 917 O O . ASN A 1 119 ? 7.112 -8.293 -11.972 1.00 90.06 119 ASN A O 1
ATOM 921 N N . MET A 1 120 ? 5.188 -8.203 -10.844 1.00 87.50 120 MET A N 1
ATOM 922 C CA . MET A 1 120 ? 4.873 -6.860 -11.346 1.00 87.50 120 MET A CA 1
ATOM 923 C C . MET A 1 120 ? 5.916 -5.828 -10.921 1.00 87.50 120 MET A C 1
ATOM 925 O O . MET A 1 120 ? 6.296 -4.979 -11.730 1.00 87.50 120 MET A O 1
ATOM 929 N N . LEU A 1 121 ? 6.332 -5.868 -9.654 1.00 87.50 121 LEU A N 1
ATOM 930 C CA . LEU A 1 121 ? 7.254 -4.885 -9.100 1.00 87.50 121 LEU A CA 1
ATOM 931 C C . LEU A 1 121 ? 8.707 -5.151 -9.516 1.00 87.50 121 LEU A C 1
ATOM 933 O O . LEU A 1 121 ? 9.450 -4.198 -9.733 1.00 87.50 121 LEU A O 1
ATOM 937 N N . LEU A 1 122 ? 9.104 -6.421 -9.619 1.00 89.31 122 LEU A N 1
ATOM 938 C CA . LEU A 1 122 ? 10.505 -6.835 -9.725 1.00 89.31 122 LEU A CA 1
ATOM 939 C C . LEU A 1 122 ? 10.931 -7.246 -11.142 1.00 89.31 122 LEU A C 1
ATOM 941 O O . LEU A 1 122 ? 12.083 -7.015 -11.505 1.00 89.31 122 LEU A O 1
ATOM 945 N N . ASP A 1 123 ? 10.035 -7.800 -11.969 1.00 87.56 123 ASP A N 1
ATOM 946 C CA . ASP A 1 123 ? 10.415 -8.308 -13.302 1.00 87.56 123 ASP A CA 1
ATOM 947 C C . ASP A 1 123 ? 10.461 -7.211 -14.372 1.00 87.56 123 ASP A C 1
ATOM 949 O O . ASP A 1 123 ? 10.901 -7.440 -15.503 1.00 87.56 123 ASP A O 1
ATOM 953 N N . ARG A 1 124 ? 9.968 -6.009 -14.054 1.00 84.88 124 ARG A N 1
ATOM 954 C CA . ARG A 1 124 ? 9.928 -4.882 -14.986 1.00 84.88 124 ARG A CA 1
ATOM 955 C C . ARG A 1 124 ? 10.911 -3.798 -14.566 1.00 84.88 124 ARG A C 1
ATOM 957 O O . ARG A 1 124 ? 10.987 -3.469 -13.385 1.00 84.88 124 ARG A O 1
ATOM 964 N N . PRO A 1 125 ? 11.622 -3.178 -15.521 1.00 87.19 125 PRO A N 1
ATOM 965 C CA . PRO A 1 125 ? 12.490 -2.065 -15.189 1.00 87.19 125 PRO A CA 1
ATOM 966 C C . PRO A 1 125 ? 11.720 -0.915 -14.543 1.00 87.19 125 PRO A C 1
ATOM 968 O O . PRO A 1 125 ? 10.617 -0.569 -14.976 1.00 87.19 125 PRO A O 1
ATOM 971 N N . LEU A 1 126 ? 12.328 -0.291 -13.537 1.00 89.12 126 LEU A N 1
ATOM 972 C CA . LEU A 1 126 ? 11.759 0.880 -12.883 1.00 89.12 126 LEU A CA 1
ATOM 973 C C . LEU A 1 126 ? 11.927 2.132 -13.765 1.00 89.12 126 LEU A C 1
ATOM 975 O O . LEU A 1 126 ? 13.016 2.357 -14.305 1.00 89.12 126 LEU A O 1
ATOM 979 N N . PRO A 1 127 ? 10.891 2.984 -13.884 1.00 89.31 127 PRO A N 1
ATOM 980 C CA . PRO A 1 127 ? 10.979 4.280 -14.552 1.00 89.31 127 PRO A CA 1
ATOM 981 C C . PRO A 1 127 ? 11.744 5.271 -13.660 1.00 89.31 127 PRO A C 1
ATOM 983 O O . PRO A 1 127 ? 11.175 6.057 -12.892 1.00 89.31 127 PRO A O 1
ATOM 986 N N . LEU A 1 128 ? 13.069 5.171 -13.711 1.00 85.12 128 LEU A N 1
ATOM 987 C CA . LEU A 1 128 ? 13.990 6.036 -12.982 1.00 85.12 128 LEU A CA 1
ATOM 988 C C . LEU A 1 128 ? 14.253 7.337 -13.759 1.00 85.12 128 LEU A C 1
ATOM 990 O O . LEU A 1 128 ? 13.587 7.674 -14.740 1.00 85.12 128 LEU A O 1
ATOM 994 N N . ARG A 1 129 ? 15.185 8.157 -13.284 1.00 83.00 129 ARG A N 1
ATOM 995 C CA . ARG A 1 129 ? 15.613 9.375 -13.971 1.00 83.00 129 ARG A CA 1
ATOM 996 C C . ARG A 1 129 ? 16.117 9.037 -15.372 1.00 83.00 129 ARG A C 1
ATOM 998 O O . ARG A 1 129 ? 16.725 7.997 -15.579 1.00 83.00 129 ARG A O 1
ATOM 1005 N N . HIS A 1 130 ? 15.888 9.960 -16.306 1.00 81.88 130 HIS A N 1
ATOM 1006 C CA . HIS A 1 130 ? 16.373 9.832 -17.672 1.00 81.88 130 HIS A CA 1
ATOM 1007 C C . HIS A 1 130 ? 17.880 9.556 -17.707 1.00 81.88 130 HIS A C 1
ATOM 1009 O O . HIS A 1 130 ? 18.696 10.442 -17.441 1.00 81.88 130 HIS A O 1
ATOM 1015 N N . ASP A 1 131 ? 18.212 8.348 -18.133 1.00 82.00 131 ASP A N 1
ATOM 1016 C CA . ASP A 1 131 ? 19.557 7.857 -18.370 1.00 82.00 131 ASP A CA 1
ATOM 1017 C C . ASP A 1 131 ? 19.634 7.356 -19.819 1.00 82.00 131 ASP A C 1
ATOM 1019 O O . ASP A 1 131 ? 18.845 6.512 -20.244 1.00 82.00 131 ASP A O 1
ATOM 1023 N N . LYS A 1 132 ? 20.561 7.917 -20.605 1.00 83.88 132 LYS A N 1
ATOM 1024 C CA . LYS A 1 132 ? 20.709 7.580 -22.031 1.00 83.88 132 LYS A CA 1
ATOM 1025 C C . LYS A 1 132 ? 21.197 6.150 -22.239 1.00 83.88 132 LYS A C 1
ATOM 1027 O O . LYS A 1 132 ? 20.846 5.559 -23.258 1.00 83.88 132 LYS A O 1
ATOM 1032 N N . ASP A 1 133 ? 21.957 5.620 -21.285 1.00 87.06 133 ASP A N 1
ATOM 1033 C CA . ASP A 1 133 ? 22.509 4.266 -21.334 1.00 87.06 133 ASP A CA 1
ATOM 1034 C C . ASP A 1 133 ? 21.480 3.221 -20.872 1.00 87.06 133 ASP A C 1
ATOM 1036 O O . ASP A 1 133 ? 21.661 2.022 -21.083 1.00 87.06 133 ASP A O 1
ATOM 1040 N N . ARG A 1 134 ? 20.358 3.685 -20.305 1.00 84.06 134 ARG A N 1
ATOM 1041 C CA . ARG A 1 134 ? 19.223 2.883 -19.840 1.00 84.06 134 ARG A CA 1
ATOM 1042 C C . ARG A 1 134 ? 17.908 3.399 -20.429 1.00 84.06 134 ARG A C 1
ATOM 1044 O O . ARG A 1 134 ? 17.154 4.089 -19.732 1.00 84.06 134 ARG A O 1
ATOM 1051 N N . PRO A 1 135 ? 17.605 3.111 -21.710 1.00 84.62 135 PRO A N 1
ATOM 1052 C CA . PRO A 1 135 ? 16.399 3.598 -22.382 1.00 84.62 135 PRO A CA 1
ATOM 1053 C C . PRO A 1 135 ? 15.096 3.345 -21.612 1.00 84.62 135 PRO A C 1
ATOM 1055 O O . PRO A 1 135 ? 14.183 4.167 -21.647 1.00 84.62 135 PRO A O 1
ATOM 1058 N N . GLU A 1 136 ? 15.022 2.248 -20.862 1.00 82.50 136 GLU A N 1
ATOM 1059 C CA . GLU A 1 136 ? 13.873 1.856 -20.046 1.00 82.50 136 GLU A CA 1
ATOM 1060 C C . GLU A 1 136 ? 13.609 2.774 -18.837 1.00 82.50 136 GLU A C 1
ATOM 1062 O O . GLU A 1 136 ? 12.526 2.724 -18.249 1.00 82.50 136 GLU A O 1
ATOM 1067 N N . SER A 1 137 ? 14.566 3.642 -18.484 1.00 81.69 137 SER A N 1
ATOM 1068 C CA . SER A 1 137 ? 14.412 4.660 -17.437 1.00 81.69 137 SER A CA 1
ATOM 1069 C C . SER A 1 137 ? 13.470 5.799 -17.850 1.00 81.69 137 SER A C 1
ATOM 1071 O O . SER A 1 137 ? 12.696 6.288 -17.031 1.00 81.69 137 SER A O 1
ATOM 1073 N N . TYR A 1 138 ? 13.482 6.210 -19.124 1.00 78.00 138 TYR A N 1
ATOM 1074 C CA . TYR A 1 138 ? 12.649 7.311 -19.634 1.00 78.00 138 TYR A CA 1
ATOM 1075 C C . TYR A 1 138 ? 11.622 6.882 -20.684 1.00 78.00 138 TYR A C 1
ATOM 1077 O O . TYR A 1 138 ? 10.642 7.595 -20.893 1.00 78.00 138 TYR A O 1
ATOM 1085 N N . ASN A 1 139 ? 11.824 5.734 -21.327 1.00 82.62 139 ASN A N 1
ATOM 1086 C CA . ASN A 1 139 ? 10.896 5.122 -22.268 1.00 82.62 139 ASN A CA 1
ATOM 1087 C C . ASN A 1 139 ? 10.415 3.774 -21.712 1.00 82.62 139 ASN A C 1
ATOM 1089 O O . ASN A 1 139 ? 10.750 2.706 -22.223 1.00 82.62 139 ASN A O 1
ATOM 1093 N N . ASN A 1 140 ? 9.680 3.840 -20.602 1.00 90.19 140 ASN A N 1
ATOM 1094 C CA . ASN A 1 140 ? 9.187 2.668 -19.892 1.00 90.19 140 ASN A CA 1
ATOM 1095 C C . ASN A 1 140 ? 7.806 2.254 -20.418 1.00 90.19 140 ASN A C 1
ATOM 1097 O O . ASN A 1 140 ? 6.849 3.021 -20.322 1.00 90.19 140 ASN A O 1
ATOM 1101 N N . GLU A 1 141 ? 7.682 1.039 -20.954 1.00 90.75 141 GLU A N 1
ATOM 1102 C CA . GLU A 1 141 ? 6.393 0.540 -21.453 1.00 90.75 141 GLU A CA 1
ATOM 1103 C C . GLU A 1 141 ? 5.425 0.133 -20.333 1.00 90.75 141 GLU A C 1
ATOM 1105 O O . GLU A 1 141 ? 4.210 0.184 -20.527 1.00 90.75 141 GLU A O 1
ATOM 1110 N N . ALA A 1 142 ? 5.951 -0.285 -19.176 1.00 91.38 142 ALA A N 1
ATOM 1111 C CA . ALA A 1 142 ? 5.179 -0.888 -18.093 1.00 91.38 142 ALA A CA 1
ATOM 1112 C C . ALA A 1 142 ? 4.575 0.144 -17.143 1.00 91.38 142 ALA A C 1
ATOM 1114 O O . ALA A 1 142 ? 3.509 -0.095 -16.575 1.00 91.38 142 ALA A O 1
ATOM 1115 N N . TRP A 1 143 ? 5.222 1.298 -17.003 1.00 93.38 143 TRP A N 1
ATOM 1116 C CA . TRP A 1 143 ? 4.873 2.312 -16.020 1.00 93.38 143 TRP A CA 1
ATOM 1117 C C . TRP A 1 143 ? 4.650 3.666 -16.684 1.00 93.38 143 TRP A C 1
ATOM 1119 O O . TRP A 1 143 ? 5.575 4.305 -17.182 1.00 93.38 143 TRP A O 1
ATOM 1129 N N . ILE A 1 144 ? 3.401 4.125 -16.660 1.00 93.62 144 ILE A N 1
ATOM 1130 C CA . ILE A 1 144 ? 2.977 5.385 -17.267 1.00 93.62 144 ILE A CA 1
ATOM 1131 C C . ILE A 1 144 ? 3.123 6.502 -16.227 1.00 93.62 144 ILE A C 1
ATOM 1133 O O . ILE A 1 144 ? 2.525 6.396 -15.152 1.00 93.62 144 ILE A O 1
ATOM 1137 N N . PRO A 1 145 ? 3.865 7.588 -16.513 1.00 93.31 145 PRO A N 1
ATOM 1138 C CA . PRO A 1 145 ? 3.971 8.723 -15.604 1.00 93.31 145 PRO A CA 1
ATOM 1139 C C . PRO A 1 145 ? 2.603 9.322 -15.272 1.00 93.31 145 PRO A C 1
ATOM 1141 O O . PRO A 1 145 ? 1.838 9.696 -16.162 1.00 93.31 145 PRO A O 1
ATOM 1144 N N . MET A 1 146 ? 2.316 9.462 -13.981 1.00 93.56 146 MET A N 1
ATOM 1145 C CA . MET A 1 146 ? 1.100 10.093 -13.480 1.00 93.56 146 MET A CA 1
ATOM 1146 C C . MET A 1 146 ? 1.474 10.945 -12.267 1.00 93.56 146 MET A C 1
ATOM 1148 O O . MET A 1 146 ? 1.764 10.380 -11.223 1.00 93.56 146 MET A O 1
ATOM 1152 N N . PRO A 1 147 ? 1.515 12.285 -12.379 1.00 91.81 147 PRO A N 1
ATOM 1153 C CA . PRO A 1 147 ? 1.872 13.146 -11.256 1.00 91.81 147 PRO A CA 1
ATOM 1154 C C . PRO A 1 147 ? 0.841 13.088 -10.126 1.00 91.81 147 PRO A C 1
ATOM 1156 O O . PRO A 1 147 ? -0.358 13.196 -10.386 1.00 91.81 147 PRO A O 1
ATOM 1159 N N . LEU A 1 148 ? 1.310 13.040 -8.877 1.00 91.62 148 LEU A N 1
ATOM 1160 C CA . LEU A 1 148 ? 0.444 13.125 -7.702 1.00 91.62 148 LEU A CA 1
ATOM 1161 C C . LEU A 1 148 ? -0.206 14.513 -7.601 1.00 91.62 148 LEU A C 1
ATOM 1163 O O . LEU A 1 148 ? 0.481 15.531 -7.507 1.00 91.62 148 LEU A O 1
ATOM 1167 N N . ARG A 1 149 ? -1.541 14.562 -7.566 1.00 90.31 149 ARG A N 1
ATOM 1168 C CA . ARG A 1 149 ? -2.327 15.804 -7.479 1.00 90.31 149 ARG A CA 1
ATOM 1169 C C . ARG A 1 149 ? -3.089 15.908 -6.158 1.00 90.31 149 ARG A C 1
ATOM 1171 O O . ARG A 1 149 ? -4.301 16.102 -6.145 1.00 90.31 149 ARG A O 1
ATOM 1178 N N . ALA A 1 150 ? -2.367 15.858 -5.041 1.00 87.81 150 ALA A N 1
ATOM 1179 C CA . ALA A 1 150 ? -2.940 15.812 -3.688 1.00 87.81 150 ALA A CA 1
ATOM 1180 C C . ALA A 1 150 ? -3.909 16.961 -3.327 1.00 87.81 150 ALA A C 1
ATOM 1182 O O . ALA A 1 150 ? -4.777 16.804 -2.472 1.00 87.81 150 ALA A O 1
ATOM 1183 N N . ASN A 1 151 ? -3.802 18.115 -3.993 1.00 84.56 151 ASN A N 1
ATOM 1184 C CA . ASN A 1 151 ? -4.713 19.249 -3.785 1.00 84.56 151 ASN A CA 1
ATOM 1185 C C . ASN A 1 151 ? -6.031 19.146 -4.571 1.00 84.56 151 ASN A C 1
ATOM 1187 O O . ASN A 1 151 ? -6.929 19.952 -4.348 1.00 84.56 151 ASN A O 1
ATOM 1191 N N . ARG A 1 152 ? -6.135 18.217 -5.529 1.00 84.06 152 ARG A N 1
ATOM 1192 C CA . ARG A 1 152 ? -7.287 18.083 -6.441 1.00 84.06 152 ARG A CA 1
ATOM 1193 C C . ARG A 1 152 ? -7.970 16.725 -6.345 1.00 84.06 152 ARG A C 1
ATOM 1195 O O . ARG A 1 152 ? -9.164 16.638 -6.594 1.00 84.06 152 ARG A O 1
ATOM 1202 N N . GLU A 1 153 ? -7.213 15.690 -6.013 1.00 86.31 153 GLU A N 1
ATOM 1203 C CA . GLU A 1 153 ? -7.665 14.302 -5.998 1.00 86.31 153 GLU A CA 1
ATOM 1204 C C . GLU A 1 153 ? -7.563 13.786 -4.567 1.00 86.31 153 GLU A C 1
ATOM 1206 O O . GLU A 1 153 ? -6.514 13.939 -3.947 1.00 86.31 153 GLU A O 1
ATOM 1211 N N . ALA A 1 154 ? -8.647 13.236 -4.017 1.00 83.94 154 ALA A N 1
ATOM 1212 C CA . ALA A 1 154 ? -8.640 12.627 -2.685 1.00 83.94 154 ALA A CA 1
ATOM 1213 C C . ALA A 1 154 ? -8.021 11.222 -2.723 1.00 83.94 154 ALA A C 1
ATOM 1215 O O . ALA A 1 154 ? -7.199 10.872 -1.869 1.00 83.94 154 ALA A O 1
ATOM 1216 N N . ASP A 1 155 ? -8.370 10.475 -3.766 1.00 85.19 155 ASP A N 1
ATOM 1217 C CA . ASP A 1 155 ? -8.015 9.075 -3.934 1.00 85.19 155 ASP A CA 1
ATOM 1218 C C . ASP A 1 155 ? -6.836 8.897 -4.883 1.00 85.19 155 ASP A C 1
ATOM 1220 O O . ASP A 1 155 ? -6.599 9.699 -5.789 1.00 85.19 155 ASP A O 1
ATOM 1224 N N . LEU A 1 156 ? -6.097 7.814 -4.662 1.00 91.38 156 LEU A N 1
ATOM 1225 C CA . LEU A 1 156 ? -5.072 7.347 -5.583 1.00 91.38 156 LEU A CA 1
ATOM 1226 C C . LEU A 1 156 ? -5.661 6.311 -6.546 1.00 91.38 156 LEU A C 1
ATOM 1228 O O . LEU A 1 156 ? -6.622 5.625 -6.194 1.00 91.38 156 LEU A O 1
ATOM 1232 N N . PRO A 1 157 ? -5.049 6.122 -7.726 1.00 93.56 157 PRO A N 1
ATOM 1233 C CA . PRO A 1 157 ? -5.312 4.949 -8.550 1.00 93.56 157 PRO A CA 1
ATOM 1234 C C . PRO A 1 157 ? -5.111 3.643 -7.756 1.00 93.56 157 PRO A C 1
ATOM 1236 O O . PRO A 1 157 ? -4.276 3.619 -6.849 1.00 93.56 157 PRO A O 1
ATOM 1239 N N . PRO A 1 158 ? -5.785 2.533 -8.122 1.00 93.19 158 PRO A N 1
ATOM 1240 C CA . PRO A 1 158 ? -5.711 1.276 -7.370 1.00 93.19 158 PRO A CA 1
ATOM 1241 C C . PRO A 1 158 ? -4.302 0.696 -7.204 1.00 93.19 158 PRO A C 1
ATOM 1243 O O . PRO A 1 158 ? -4.039 -0.053 -6.266 1.00 93.19 158 PRO A O 1
ATOM 1246 N N . VAL A 1 159 ? -3.404 1.041 -8.126 1.00 94.88 159 VAL A N 1
ATOM 1247 C CA . VAL A 1 159 ? -1.979 0.723 -8.079 1.00 94.88 159 VAL A CA 1
ATOM 1248 C C . VAL A 1 159 ? -1.205 1.983 -8.420 1.00 94.88 159 VAL A C 1
ATOM 1250 O O . VAL A 1 159 ? -1.491 2.632 -9.430 1.00 94.88 159 VAL A O 1
ATOM 1253 N N . TYR A 1 160 ? -0.215 2.314 -7.599 1.00 94.69 160 TYR A N 1
ATOM 1254 C CA . TYR A 1 160 ? 0.581 3.521 -7.771 1.00 94.69 160 TYR A CA 1
ATOM 1255 C C . TYR A 1 160 ? 2.036 3.246 -7.400 1.00 94.69 160 TYR A C 1
ATOM 1257 O O . TYR A 1 160 ? 2.334 2.871 -6.270 1.00 94.69 160 TYR A O 1
ATOM 1265 N N . LEU A 1 161 ? 2.950 3.409 -8.353 1.00 94.81 161 LEU A N 1
ATOM 1266 C CA . LEU A 1 161 ? 4.380 3.217 -8.137 1.00 94.81 161 LEU A CA 1
ATOM 1267 C C . LEU A 1 161 ? 5.037 4.565 -7.849 1.00 94.81 161 LEU A C 1
ATOM 1269 O O . LEU A 1 161 ? 4.925 5.499 -8.645 1.00 94.81 161 LEU A O 1
ATOM 1273 N N . ILE A 1 162 ? 5.772 4.643 -6.746 1.00 94.12 162 ILE A N 1
ATOM 1274 C CA . ILE A 1 162 ? 6.659 5.753 -6.420 1.00 94.12 162 ILE A CA 1
ATOM 1275 C C . ILE A 1 162 ? 8.088 5.288 -6.689 1.00 94.12 162 ILE A C 1
ATOM 1277 O O . ILE A 1 162 ? 8.523 4.316 -6.085 1.00 94.12 162 ILE A O 1
ATOM 1281 N N . THR A 1 163 ? 8.819 5.955 -7.578 1.00 92.69 163 THR A N 1
ATOM 1282 C CA . THR A 1 163 ? 10.258 5.727 -7.781 1.00 92.69 163 THR A CA 1
ATOM 1283 C C . THR A 1 163 ? 11.051 6.875 -7.187 1.00 92.69 163 THR A C 1
ATOM 1285 O O . THR A 1 163 ? 10.641 8.033 -7.283 1.00 92.69 163 THR A O 1
ATOM 1288 N N . VAL A 1 164 ? 12.182 6.566 -6.567 1.00 89.00 164 VAL A N 1
ATOM 1289 C CA . VAL A 1 164 ? 13.041 7.549 -5.908 1.00 89.00 164 VAL A CA 1
ATOM 1290 C C . VAL A 1 164 ? 14.368 7.598 -6.643 1.00 89.00 164 VAL A C 1
ATOM 1292 O O . VAL A 1 164 ? 14.962 6.575 -6.964 1.00 89.00 164 VAL A O 1
ATOM 1295 N N . ASN A 1 165 ? 14.821 8.806 -6.951 1.00 84.25 165 ASN A N 1
ATOM 1296 C CA . ASN A 1 165 ? 16.030 9.036 -7.722 1.00 84.25 165 ASN A CA 1
ATOM 1297 C C . ASN A 1 165 ? 16.998 9.883 -6.909 1.00 84.25 165 ASN A C 1
ATOM 1299 O O . ASN A 1 165 ? 16.657 10.994 -6.503 1.00 84.25 165 ASN A O 1
ATOM 1303 N N . ASN A 1 166 ? 18.221 9.390 -6.739 1.00 74.50 166 ASN A N 1
ATOM 1304 C CA . ASN A 1 166 ? 19.318 10.184 -6.204 1.00 74.50 166 ASN A CA 1
ATOM 1305 C C . ASN A 1 166 ? 19.847 11.110 -7.307 1.00 74.50 166 ASN A C 1
ATOM 1307 O O . ASN A 1 166 ? 20.259 10.664 -8.378 1.00 74.50 166 ASN A O 1
ATOM 1311 N N . ILE A 1 167 ? 19.805 12.412 -7.061 1.00 74.38 167 ILE A N 1
ATOM 1312 C CA . ILE A 1 167 ? 20.319 13.460 -7.939 1.00 74.38 167 ILE A CA 1
ATOM 1313 C C . ILE A 1 167 ? 21.726 13.853 -7.469 1.00 74.38 167 ILE A C 1
ATOM 1315 O O . ILE A 1 167 ? 22.050 13.817 -6.280 1.00 74.38 167 ILE A O 1
ATOM 1319 N N . GLU A 1 168 ? 22.563 14.277 -8.417 1.00 67.19 168 GLU A N 1
ATOM 1320 C CA . GLU A 1 168 ? 23.827 14.962 -8.144 1.00 67.19 168 GLU A CA 1
ATOM 1321 C C . GLU A 1 168 ? 23.662 16.051 -7.065 1.00 67.19 168 GLU A C 1
ATOM 1323 O O . GLU A 1 168 ? 22.645 16.748 -7.000 1.00 67.19 168 GLU A O 1
ATOM 1328 N N . ASN A 1 169 ? 24.680 16.198 -6.214 1.00 68.44 169 ASN A N 1
ATOM 1329 C CA . ASN A 1 169 ? 24.683 17.052 -5.016 1.00 68.44 169 ASN A CA 1
ATOM 1330 C C . ASN A 1 169 ? 23.783 16.576 -3.858 1.00 68.44 169 ASN A C 1
ATOM 1332 O O . ASN A 1 169 ? 23.508 17.354 -2.948 1.00 68.44 169 ASN A O 1
ATOM 1336 N N . GLY A 1 170 ? 23.354 15.308 -3.859 1.00 65.81 170 GLY A N 1
ATOM 1337 C CA . GLY A 1 170 ? 22.640 14.696 -2.731 1.00 65.81 170 GLY A CA 1
ATOM 1338 C C . GLY A 1 170 ? 21.156 15.060 -2.643 1.00 65.81 170 GLY A C 1
ATOM 1339 O O . GLY A 1 170 ? 20.532 14.823 -1.614 1.00 65.81 170 GLY A O 1
ATOM 1340 N N . ASN A 1 171 ? 20.588 15.637 -3.705 1.00 70.50 171 ASN A N 1
ATOM 1341 C CA . ASN A 1 171 ? 19.150 15.884 -3.789 1.00 70.50 171 ASN A CA 1
ATOM 1342 C C . ASN A 1 171 ? 18.409 14.587 -4.144 1.00 70.50 171 ASN A C 1
ATOM 1344 O O . ASN A 1 171 ? 18.967 13.719 -4.808 1.00 70.50 171 ASN A O 1
ATOM 1348 N N . VAL A 1 172 ? 17.142 14.466 -3.753 1.00 77.12 172 VAL A N 1
ATOM 1349 C CA . VAL A 1 172 ? 16.311 13.293 -4.059 1.00 77.12 172 VAL A CA 1
ATOM 1350 C C . VAL A 1 172 ? 15.053 13.730 -4.804 1.00 77.12 172 VAL A C 1
ATOM 1352 O O . VAL A 1 172 ? 14.410 14.706 -4.423 1.00 77.12 172 VAL A O 1
ATOM 1355 N N . GLU A 1 173 ? 14.698 13.011 -5.869 1.00 84.62 173 GLU A N 1
ATOM 1356 C CA . GLU A 1 173 ? 13.472 13.228 -6.643 1.00 84.62 173 GLU A CA 1
ATOM 1357 C C . GLU A 1 173 ? 12.583 11.984 -6.616 1.00 84.62 173 GLU A C 1
ATOM 1359 O O . GLU A 1 173 ? 12.967 10.915 -7.095 1.00 84.62 173 GLU A O 1
ATOM 1364 N N . ALA A 1 174 ? 11.359 12.150 -6.111 1.00 87.50 174 ALA A N 1
ATOM 1365 C CA . ALA A 1 174 ? 10.316 11.138 -6.185 1.00 87.50 174 ALA A CA 1
ATOM 1366 C C . ALA A 1 174 ? 9.448 11.352 -7.435 1.00 87.50 174 ALA A C 1
ATOM 1368 O O . ALA A 1 174 ? 8.932 12.445 -7.675 1.00 87.50 174 ALA A O 1
ATOM 1369 N N . ARG A 1 175 ? 9.251 10.295 -8.224 1.00 90.06 175 ARG A N 1
ATOM 1370 C CA . ARG A 1 175 ? 8.388 10.279 -9.413 1.00 90.06 175 ARG A CA 1
ATOM 1371 C C . ARG A 1 175 ? 7.291 9.246 -9.223 1.00 90.06 175 ARG A C 1
ATOM 1373 O O . ARG A 1 175 ? 7.467 8.261 -8.516 1.00 90.06 175 ARG A O 1
ATOM 1380 N N . THR A 1 176 ? 6.136 9.486 -9.833 1.00 92.81 176 THR A N 1
ATOM 1381 C CA . THR A 1 176 ? 4.942 8.665 -9.602 1.00 92.81 176 THR A CA 1
ATOM 1382 C C . THR A 1 176 ? 4.335 8.167 -10.908 1.00 92.81 176 THR A C 1
ATOM 1384 O O . THR A 1 176 ? 4.360 8.875 -11.920 1.00 92.81 176 THR A O 1
ATOM 1387 N N . HIS A 1 177 ? 3.870 6.917 -10.900 1.00 94.69 177 HIS A N 1
ATOM 1388 C CA . HIS A 1 177 ? 3.480 6.174 -12.095 1.00 94.69 177 HIS A CA 1
ATOM 1389 C C . HIS A 1 177 ? 2.295 5.245 -11.818 1.00 94.69 177 HIS A C 1
ATOM 1391 O O . HIS A 1 177 ? 2.088 4.797 -10.691 1.00 94.69 177 HIS A O 1
ATOM 1397 N N . VAL A 1 178 ? 1.557 4.906 -12.871 1.00 95.19 178 VAL A N 1
ATOM 1398 C CA . VAL A 1 178 ? 0.523 3.863 -12.867 1.00 95.19 178 VAL A CA 1
ATOM 1399 C C . VAL A 1 178 ? 0.908 2.728 -13.811 1.00 95.19 178 VAL A C 1
ATOM 1401 O O . VAL A 1 178 ? 1.614 2.970 -14.794 1.00 95.19 178 VAL A O 1
ATOM 1404 N N . PRO A 1 179 ? 0.459 1.491 -13.550 1.00 94.25 179 PRO A N 1
ATOM 1405 C CA . PRO A 1 179 ? 0.701 0.383 -14.463 1.00 94.25 179 PRO A CA 1
ATOM 1406 C C . PRO A 1 179 ? 0.053 0.611 -15.833 1.00 94.25 179 PRO A C 1
ATOM 1408 O O . PRO A 1 179 ? -1.083 1.080 -15.938 1.00 94.25 179 PRO A O 1
ATOM 1411 N N . ASN A 1 180 ? 0.740 0.196 -16.895 1.00 93.56 180 ASN A N 1
ATOM 1412 C CA . ASN A 1 180 ? 0.171 0.122 -18.231 1.00 93.56 180 ASN A CA 1
ATOM 1413 C C . ASN A 1 180 ? -0.711 -1.128 -18.364 1.00 93.56 180 ASN A C 1
ATOM 1415 O O . ASN A 1 180 ? -0.254 -2.206 -18.741 1.00 93.56 180 ASN A O 1
ATOM 1419 N N . VAL A 1 181 ? -2.005 -0.972 -18.083 1.00 90.81 181 VAL A N 1
ATOM 1420 C CA . VAL A 1 181 ? -2.992 -2.067 -18.110 1.00 90.81 181 VAL A CA 1
ATOM 1421 C C . VAL A 1 181 ? -3.197 -2.707 -19.489 1.00 90.81 181 VAL A C 1
ATOM 1423 O O . VAL A 1 181 ? -3.826 -3.759 -19.576 1.00 90.81 181 VAL A O 1
ATOM 1426 N N . ALA A 1 182 ? -2.684 -2.096 -20.563 1.00 90.44 182 ALA A N 1
ATOM 1427 C CA . ALA A 1 182 ? -2.708 -2.688 -21.897 1.00 90.44 182 ALA A CA 1
ATOM 1428 C C . ALA A 1 182 ? -1.656 -3.796 -22.073 1.00 90.44 182 ALA A C 1
ATOM 1430 O O . ALA A 1 182 ? -1.777 -4.603 -22.997 1.00 90.44 182 ALA A O 1
ATOM 1431 N N . LEU A 1 183 ? -0.637 -3.856 -21.207 1.00 88.50 183 LEU A N 1
ATOM 1432 C CA . LEU A 1 183 ? 0.362 -4.915 -21.259 1.00 88.50 183 LEU A CA 1
ATOM 1433 C C . LEU A 1 183 ? -0.185 -6.233 -20.690 1.00 88.50 183 LEU A C 1
ATOM 1435 O O . LEU A 1 183 ? -0.869 -6.231 -19.657 1.00 88.50 183 LEU A O 1
ATOM 1439 N N . PRO A 1 184 ? 0.162 -7.378 -21.309 1.00 83.62 184 PRO A N 1
ATOM 1440 C CA . PRO A 1 184 ? -0.140 -8.690 -20.755 1.00 83.62 184 PRO A CA 1
ATOM 1441 C C . PRO A 1 184 ? 0.357 -8.819 -19.311 1.00 83.62 184 PRO A C 1
ATOM 1443 O O . PRO A 1 184 ? 1.488 -8.449 -18.994 1.00 83.62 184 PRO A O 1
ATOM 1446 N N . GLY A 1 185 ? -0.507 -9.335 -18.438 1.00 80.94 185 GLY A N 1
ATOM 1447 C CA . GLY A 1 185 ? -0.224 -9.518 -17.015 1.00 80.94 185 GLY A CA 1
ATOM 1448 C C . GLY A 1 185 ? -0.509 -8.298 -16.136 1.00 80.94 185 GLY A C 1
ATOM 1449 O O . GLY A 1 185 ? -0.730 -8.486 -14.952 1.00 80.94 185 GLY A O 1
ATOM 1450 N N . PHE A 1 186 ? -0.593 -7.075 -16.673 1.00 85.06 186 PHE A N 1
ATOM 1451 C CA . PHE A 1 186 ? -0.850 -5.872 -15.862 1.00 85.06 186 PHE A CA 1
ATOM 1452 C C . PHE A 1 186 ? -2.341 -5.574 -15.686 1.00 85.06 186 PHE A C 1
ATOM 1454 O O . PHE A 1 186 ? -2.793 -5.286 -14.579 1.00 85.06 186 PHE A O 1
ATOM 1461 N N . GLY A 1 187 ? -3.127 -5.675 -16.762 1.00 82.50 187 GLY A N 1
ATOM 1462 C CA . GLY A 1 187 ? -4.559 -5.350 -16.725 1.00 82.50 187 GLY A CA 1
ATOM 1463 C C . GLY A 1 187 ? -5.415 -6.301 -15.880 1.00 82.50 187 GLY A C 1
ATOM 1464 O O . GLY A 1 187 ? -6.522 -5.938 -15.487 1.00 82.50 187 GLY A O 1
ATOM 1465 N N . SER A 1 188 ? -4.916 -7.507 -15.595 1.00 85.38 188 SER A N 1
ATOM 1466 C CA . SER A 1 188 ? -5.583 -8.510 -14.757 1.00 85.38 188 SER A CA 1
ATOM 1467 C C . SER A 1 188 ? -4.946 -8.679 -13.382 1.00 85.38 188 SER A C 1
ATOM 1469 O O . SER A 1 188 ? -5.491 -9.425 -12.577 1.00 85.38 188 SER A O 1
ATOM 1471 N N . LEU A 1 189 ? -3.823 -8.017 -13.084 1.00 91.12 189 LEU A N 1
ATOM 1472 C CA . LEU A 1 189 ? -3.112 -8.247 -11.830 1.00 91.12 189 LEU A CA 1
ATOM 1473 C C . LEU A 1 189 ? -3.871 -7.707 -10.623 1.00 91.12 189 LEU A C 1
ATOM 1475 O O . LEU A 1 189 ? -4.091 -8.429 -9.654 1.00 91.12 189 LEU A O 1
ATOM 1479 N N . VAL A 1 190 ? -4.222 -6.425 -10.680 1.00 93.94 190 VAL A N 1
ATOM 1480 C CA . VAL A 1 190 ? -4.941 -5.729 -9.619 1.00 93.94 190 VAL A CA 1
ATOM 1481 C C . VAL A 1 190 ? -6.272 -5.282 -10.180 1.00 93.94 190 VAL A C 1
ATOM 1483 O O . VAL A 1 190 ? -6.327 -4.446 -11.081 1.00 93.94 190 VAL A O 1
ATOM 1486 N N . VAL A 1 191 ? -7.352 -5.865 -9.671 1.00 93.38 191 VAL A N 1
ATOM 1487 C CA . VAL A 1 191 ? -8.690 -5.657 -10.227 1.00 93.38 191 VAL A CA 1
ATOM 1488 C C . VAL A 1 191 ? -9.696 -5.304 -9.146 1.00 93.38 191 VAL A C 1
ATOM 1490 O O . VAL A 1 191 ? -9.578 -5.729 -8.003 1.00 93.38 191 VAL A O 1
ATOM 1493 N N . GLY A 1 192 ? -10.723 -4.550 -9.526 1.00 92.38 192 GLY A N 1
ATOM 1494 C CA . GLY A 1 192 ? -11.877 -4.317 -8.663 1.00 92.38 192 GLY A CA 1
ATOM 1495 C C . GLY A 1 192 ? -12.888 -5.470 -8.725 1.00 92.38 192 GLY A C 1
ATOM 1496 O O . GLY A 1 192 ? -12.720 -6.416 -9.511 1.00 92.38 192 GLY A O 1
ATOM 1497 N N . PRO A 1 193 ? -14.018 -5.357 -8.004 1.00 89.19 193 PRO A N 1
ATOM 1498 C CA . PRO A 1 193 ? -15.036 -6.409 -7.913 1.00 89.19 193 PRO A CA 1
ATOM 1499 C C . PRO A 1 193 ? -15.548 -6.907 -9.273 1.00 89.19 193 PRO A C 1
ATOM 1501 O O . PRO A 1 193 ? -15.721 -8.106 -9.484 1.00 89.19 193 PRO A O 1
ATOM 1504 N N . ARG A 1 194 ? -15.724 -6.000 -10.247 1.00 88.44 194 ARG A N 1
ATOM 1505 C CA . ARG A 1 194 ? -16.157 -6.354 -11.612 1.00 88.44 194 ARG A CA 1
ATOM 1506 C C . ARG A 1 194 ? -15.131 -7.205 -12.365 1.00 88.44 194 ARG A C 1
ATOM 1508 O O . ARG A 1 194 ? -15.523 -8.123 -13.083 1.00 88.44 194 ARG A O 1
ATOM 1515 N N . GLY A 1 195 ? -13.843 -6.898 -12.217 1.00 88.44 195 GLY A N 1
ATOM 1516 C CA . GLY A 1 195 ? -12.767 -7.673 -12.836 1.00 88.44 195 GLY A CA 1
ATOM 1517 C C . GLY A 1 195 ? -12.662 -9.062 -12.212 1.00 88.44 195 GLY A C 1
ATOM 1518 O O . GLY A 1 195 ? -12.645 -10.053 -12.939 1.00 88.44 195 GLY A O 1
ATOM 1519 N N . ALA A 1 196 ? -12.734 -9.142 -10.880 1.00 89.25 196 ALA A N 1
ATOM 1520 C CA . AL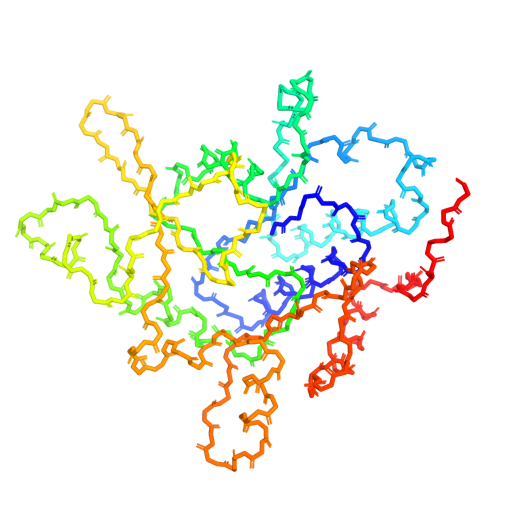A A 1 196 ? -12.763 -10.409 -10.152 1.00 89.25 196 ALA A CA 1
ATOM 1521 C C . ALA A 1 196 ? -13.975 -11.276 -10.535 1.00 89.25 196 ALA A C 1
ATOM 1523 O O . ALA A 1 196 ? -13.828 -12.457 -10.838 1.00 89.25 196 ALA A O 1
ATOM 1524 N N . ALA A 1 197 ? -15.174 -10.688 -10.617 1.00 88.56 197 ALA A N 1
ATOM 1525 C CA . ALA A 1 197 ? -16.385 -11.398 -11.031 1.00 88.56 197 ALA A CA 1
ATOM 1526 C C . ALA A 1 197 ? -16.312 -11.922 -12.475 1.00 88.56 197 ALA A C 1
ATOM 1528 O O . ALA A 1 197 ? -16.926 -12.942 -12.791 1.00 88.56 197 ALA A O 1
ATOM 1529 N N . ARG A 1 198 ? -15.584 -11.233 -13.363 1.00 87.94 198 ARG A N 1
ATOM 1530 C CA . ARG A 1 198 ? -15.328 -11.709 -14.728 1.00 87.94 198 ARG A CA 1
ATOM 1531 C C . ARG A 1 198 ? -14.337 -12.872 -14.731 1.00 87.94 198 ARG A C 1
ATOM 1533 O O . ARG A 1 198 ? -14.608 -13.859 -15.406 1.00 87.94 198 ARG A O 1
ATOM 1540 N N . ALA A 1 199 ? -13.241 -12.764 -13.980 1.00 87.12 199 ALA A N 1
ATOM 1541 C CA . ALA A 1 199 ? -12.239 -13.823 -13.863 1.00 87.12 199 ALA A CA 1
ATOM 1542 C C . ALA A 1 199 ? -12.851 -15.112 -13.288 1.00 87.12 199 ALA A C 1
ATOM 1544 O O . ALA A 1 199 ? -12.708 -16.171 -13.880 1.00 87.12 199 ALA A O 1
ATOM 1545 N N . ALA A 1 200 ? -13.660 -15.008 -12.228 1.00 85.19 200 ALA A N 1
ATOM 1546 C CA . ALA A 1 200 ? -14.313 -16.158 -11.595 1.00 85.19 200 ALA A CA 1
ATOM 1547 C C . ALA A 1 200 ? -15.293 -16.929 -12.508 1.00 85.19 200 ALA A C 1
ATOM 1549 O O . ALA A 1 200 ? -15.630 -18.074 -12.221 1.00 85.19 200 ALA A O 1
ATOM 1550 N N . LYS A 1 201 ? -15.785 -16.312 -13.592 1.00 84.69 201 LYS A N 1
ATOM 1551 C CA . LYS A 1 201 ? -16.720 -16.939 -14.547 1.00 84.69 201 LYS A CA 1
ATOM 1552 C C . LYS A 1 201 ? -16.027 -17.640 -15.714 1.00 84.69 201 LYS A C 1
ATOM 1554 O O . LYS A 1 201 ? -16.687 -18.357 -16.462 1.00 84.69 201 LYS A O 1
ATOM 1559 N N . LEU A 1 202 ? -14.741 -17.388 -15.916 1.00 83.00 202 LEU A N 1
ATOM 1560 C CA . LEU A 1 202 ? -13.972 -17.898 -17.041 1.00 83.00 202 LEU A CA 1
ATOM 1561 C C . LEU A 1 202 ? -13.050 -19.001 -16.517 1.00 83.00 202 LEU A C 1
ATOM 1563 O O . LEU A 1 202 ? -12.119 -18.712 -15.778 1.00 83.00 202 LEU A O 1
ATOM 1567 N N . ALA A 1 203 ? -13.313 -20.252 -16.902 1.00 63.91 203 ALA A N 1
ATOM 1568 C CA . ALA A 1 203 ? -12.559 -21.414 -16.418 1.00 63.91 203 ALA A CA 1
ATOM 1569 C C . ALA A 1 203 ? -11.045 -21.326 -16.704 1.00 63.91 203 ALA A C 1
ATOM 1571 O O . ALA A 1 203 ? -10.252 -21.829 -15.917 1.00 63.91 203 ALA A O 1
ATOM 1572 N N . ASP A 1 204 ? -10.667 -20.631 -17.782 1.00 68.69 204 ASP A N 1
ATOM 1573 C CA . ASP A 1 204 ? -9.278 -20.442 -18.217 1.00 68.69 204 ASP A CA 1
ATOM 1574 C C . ASP A 1 204 ? -8.742 -19.023 -17.938 1.00 68.69 204 ASP A C 1
ATOM 1576 O O . ASP A 1 204 ? -7.694 -18.642 -18.463 1.00 68.69 204 ASP A O 1
ATOM 1580 N N . ALA A 1 205 ? -9.467 -18.185 -17.184 1.00 73.62 205 ALA A N 1
ATOM 1581 C CA . ALA A 1 205 ? -8.968 -16.848 -16.875 1.00 73.62 205 ALA A CA 1
ATOM 1582 C C . ALA A 1 205 ? -7.875 -16.904 -15.813 1.00 73.62 205 ALA A C 1
ATOM 1584 O O . ALA A 1 205 ? -8.041 -17.494 -14.747 1.00 73.62 205 ALA A O 1
ATOM 1585 N N . ASP A 1 206 ? -6.783 -16.199 -16.094 1.00 80.25 206 ASP A N 1
ATOM 1586 C CA . ASP A 1 206 ? -5.724 -15.993 -15.125 1.00 80.25 206 ASP A CA 1
ATOM 1587 C C . ASP A 1 206 ? -6.270 -15.241 -13.899 1.00 80.25 206 ASP A C 1
ATOM 1589 O O . ASP A 1 206 ? -6.837 -14.148 -14.019 1.00 80.25 206 ASP A O 1
ATOM 1593 N N . GLN A 1 207 ? -6.143 -15.852 -12.719 1.00 86.38 207 GLN A N 1
ATOM 1594 C CA . GLN A 1 207 ? -6.642 -15.277 -11.471 1.00 86.38 207 GLN A CA 1
ATOM 1595 C C . GLN A 1 207 ? -5.900 -13.964 -11.165 1.00 86.38 207 GLN A C 1
ATOM 1597 O O . GLN A 1 207 ? -4.680 -13.910 -11.332 1.00 86.38 207 GLN A O 1
ATOM 1602 N N . PRO A 1 208 ? -6.581 -12.902 -10.701 1.00 92.62 208 PRO A N 1
ATOM 1603 C CA . PRO A 1 208 ? -5.888 -11.685 -10.298 1.00 92.62 208 PRO A CA 1
ATOM 1604 C C . PRO A 1 208 ? -4.928 -11.943 -9.135 1.00 92.62 208 PRO A C 1
ATOM 1606 O O . PRO A 1 208 ? -5.177 -12.811 -8.302 1.00 92.62 208 PRO A O 1
ATOM 1609 N N . GLY A 1 209 ? -3.849 -11.164 -9.061 1.00 93.94 209 GLY A N 1
ATOM 1610 C CA . GLY A 1 209 ? -2.929 -11.186 -7.924 1.00 93.94 209 GLY A CA 1
ATOM 1611 C C . GLY A 1 209 ? -3.521 -10.512 -6.690 1.00 93.94 209 GLY A C 1
ATOM 1612 O O . GLY A 1 209 ? -3.391 -11.025 -5.581 1.00 93.94 209 GLY A O 1
ATOM 1613 N N . TYR A 1 210 ? -4.242 -9.407 -6.881 1.00 95.56 210 TYR A N 1
ATOM 1614 C CA . TYR A 1 210 ? -4.903 -8.665 -5.811 1.00 95.56 210 TYR A CA 1
ATOM 1615 C C . TYR A 1 210 ? -6.280 -8.165 -6.254 1.00 95.56 210 TYR A C 1
ATOM 1617 O O . TYR A 1 210 ? -6.463 -7.722 -7.392 1.00 95.56 210 TYR A O 1
ATOM 1625 N N . VAL A 1 211 ? -7.253 -8.207 -5.345 1.00 95.31 211 VAL A N 1
ATOM 1626 C CA . VAL A 1 211 ? -8.591 -7.654 -5.575 1.00 95.31 211 VAL A CA 1
ATOM 1627 C C . VAL A 1 211 ? -8.854 -6.553 -4.562 1.00 95.31 211 VAL A C 1
ATOM 1629 O O . VAL A 1 211 ? -9.061 -6.846 -3.385 1.00 95.31 211 VAL A O 1
ATOM 1632 N N . TYR A 1 212 ? -8.856 -5.299 -5.018 1.00 94.06 212 TYR A N 1
ATOM 1633 C CA . TYR A 1 212 ? -9.245 -4.159 -4.185 1.00 94.06 212 TYR A CA 1
ATOM 1634 C C . TYR A 1 212 ? -10.765 -4.053 -4.130 1.00 94.06 212 TYR A C 1
ATOM 1636 O O . TYR A 1 212 ? -11.470 -4.456 -5.065 1.00 94.06 212 TYR A O 1
ATOM 1644 N N . PHE A 1 213 ? -11.284 -3.537 -3.023 1.00 91.81 213 PHE A N 1
ATOM 1645 C CA . PHE A 1 213 ? -12.715 -3.426 -2.798 1.00 91.81 213 PHE A CA 1
ATOM 1646 C C . PHE A 1 213 ? -13.160 -1.965 -2.908 1.00 91.81 213 PHE A C 1
ATOM 1648 O O . PHE A 1 213 ? -12.476 -1.054 -2.448 1.00 91.81 213 PHE A O 1
ATOM 1655 N N . ASP A 1 214 ? -14.303 -1.753 -3.562 1.00 85.56 214 ASP A N 1
ATOM 1656 C CA . ASP A 1 214 ? -14.935 -0.437 -3.644 1.00 85.56 214 ASP A CA 1
ATOM 1657 C C . ASP A 1 214 ? -15.686 -0.155 -2.337 1.00 85.56 214 ASP A C 1
ATOM 1659 O O . ASP A 1 214 ? -16.330 -1.060 -1.794 1.00 85.56 214 ASP A O 1
ATOM 1663 N N . SER A 1 215 ? -15.680 1.097 -1.890 1.00 82.00 215 SER A N 1
ATOM 1664 C CA . SER A 1 215 ? -16.587 1.560 -0.839 1.00 82.00 215 SER A CA 1
ATOM 1665 C C . SER A 1 215 ? -17.941 1.976 -1.423 1.00 82.00 215 SER A C 1
ATOM 1667 O O . SER A 1 215 ? -18.055 2.366 -2.592 1.00 82.00 215 SER A O 1
ATOM 1669 N N . ASP A 1 216 ? -18.999 1.864 -0.630 1.00 76.69 216 ASP A N 1
ATOM 1670 C CA . ASP A 1 216 ? -20.295 2.457 -0.917 1.00 76.69 216 ASP A CA 1
ATOM 1671 C C . ASP A 1 216 ? -20.325 3.949 -0.538 1.00 76.69 216 ASP A C 1
ATOM 1673 O O . ASP A 1 216 ? -19.292 4.580 -0.308 1.00 76.69 216 ASP A O 1
ATOM 1677 N N . ARG A 1 217 ? -21.518 4.552 -0.567 1.00 69.62 217 ARG A N 1
ATOM 1678 C CA . ARG A 1 217 ? -21.686 5.987 -0.285 1.00 69.62 217 ARG A CA 1
ATOM 1679 C C . ARG A 1 217 ? -21.428 6.341 1.174 1.00 69.62 217 ARG A C 1
ATOM 1681 O O . ARG A 1 217 ? -21.134 7.501 1.441 1.00 69.62 217 ARG A O 1
ATOM 1688 N N . ASP A 1 218 ? -21.536 5.356 2.052 1.00 65.56 218 ASP A N 1
ATOM 1689 C CA . ASP A 1 218 ? -21.381 5.496 3.492 1.00 65.56 218 ASP A CA 1
ATOM 1690 C C . ASP A 1 218 ? -19.944 5.127 3.915 1.00 65.56 218 ASP A C 1
ATOM 1692 O O . ASP A 1 218 ? -19.615 5.109 5.094 1.00 65.56 218 ASP A O 1
ATOM 1696 N N . GLY A 1 219 ? -19.060 4.861 2.940 1.00 69.38 219 GLY A N 1
ATOM 1697 C CA . GLY A 1 219 ? -17.656 4.517 3.164 1.00 69.38 219 GLY A CA 1
ATOM 1698 C C . GLY A 1 219 ? -17.420 3.030 3.425 1.00 69.38 219 GLY A C 1
ATOM 1699 O O . GLY A 1 219 ? -16.268 2.603 3.482 1.00 69.38 219 GLY A O 1
ATOM 1700 N N . HIS A 1 220 ? -18.472 2.211 3.501 1.00 77.12 220 HIS A N 1
ATOM 1701 C CA . HIS A 1 220 ? -18.354 0.792 3.814 1.00 77.12 220 HIS A CA 1
ATOM 1702 C C . HIS A 1 220 ? -17.977 -0.044 2.598 1.00 77.12 220 HIS A C 1
ATOM 1704 O O . HIS A 1 220 ? -18.366 0.230 1.465 1.00 77.12 220 HIS A O 1
ATOM 1710 N N . VAL A 1 221 ? -17.261 -1.138 2.836 1.00 80.88 221 VAL A N 1
ATOM 1711 C CA . VAL A 1 221 ? -16.885 -2.084 1.786 1.00 80.88 221 VAL A CA 1
ATOM 1712 C C . VAL A 1 221 ? -18.119 -2.665 1.098 1.00 80.88 221 VAL A C 1
ATOM 1714 O O . VAL A 1 221 ? -18.932 -3.375 1.693 1.00 80.88 221 VAL A O 1
ATOM 1717 N N . LYS A 1 222 ? -18.215 -2.456 -0.214 1.00 81.88 222 LYS A N 1
ATOM 1718 C CA . LYS A 1 222 ? -19.319 -2.961 -1.020 1.00 81.88 222 LYS A CA 1
ATOM 1719 C C . LYS A 1 222 ? -19.207 -4.471 -1.244 1.00 81.88 222 LYS A C 1
ATOM 1721 O O . LYS A 1 222 ? -18.414 -4.956 -2.052 1.00 81.88 222 LYS A O 1
ATOM 1726 N N . TRP A 1 223 ? -20.098 -5.215 -0.599 1.00 80.19 223 TRP A N 1
ATOM 1727 C CA . TRP A 1 223 ? -20.226 -6.670 -0.753 1.00 80.19 223 TRP A CA 1
ATOM 1728 C C . TRP A 1 223 ? -20.844 -7.116 -2.092 1.00 80.19 223 TRP A C 1
ATOM 1730 O O . TRP A 1 223 ? -20.515 -8.177 -2.627 1.00 80.19 223 TRP A O 1
ATOM 1740 N N . ALA A 1 224 ? -21.743 -6.312 -2.669 1.00 78.88 224 ALA A N 1
ATOM 1741 C CA . ALA A 1 224 ? -22.499 -6.694 -3.858 1.00 78.88 224 ALA A CA 1
ATOM 1742 C C . ALA A 1 224 ? -21.603 -6.890 -5.097 1.00 78.88 224 ALA A C 1
ATOM 1744 O O . ALA A 1 224 ? -20.860 -5.991 -5.491 1.00 78.88 224 ALA A O 1
ATOM 1745 N N . ASN A 1 225 ? -21.766 -8.034 -5.776 1.00 78.75 225 ASN A N 1
ATOM 1746 C CA . ASN A 1 225 ? -20.991 -8.452 -6.957 1.00 78.75 225 ASN A CA 1
ATOM 1747 C C . ASN A 1 225 ? -19.486 -8.660 -6.705 1.00 78.75 225 ASN A C 1
ATOM 1749 O O . ASN A 1 225 ? -18.703 -8.612 -7.655 1.00 78.75 225 ASN A O 1
ATOM 1753 N N . ASN A 1 226 ? -19.080 -8.913 -5.459 1.00 84.38 226 ASN A N 1
ATOM 1754 C CA . ASN A 1 226 ? -17.703 -9.240 -5.113 1.00 84.38 226 ASN A CA 1
ATOM 1755 C C . ASN A 1 226 ? -17.578 -10.727 -4.714 1.00 84.38 226 ASN A C 1
ATOM 1757 O O . ASN A 1 226 ? -17.989 -11.094 -3.612 1.00 84.38 226 ASN A O 1
ATOM 1761 N N . PRO A 1 227 ? -17.006 -11.595 -5.572 1.00 90.12 227 PRO A N 1
ATOM 1762 C CA . PRO A 1 227 ? -16.907 -13.028 -5.285 1.00 90.12 227 PRO A CA 1
ATOM 1763 C C . PRO A 1 227 ? -15.973 -13.358 -4.110 1.00 90.12 227 PRO A C 1
ATOM 1765 O O . PRO A 1 227 ? -16.076 -14.444 -3.550 1.00 90.12 227 PRO A O 1
ATOM 1768 N N . HIS A 1 228 ? -15.086 -12.439 -3.715 1.00 92.62 228 HIS A N 1
ATOM 1769 C CA . HIS A 1 228 ? -14.107 -12.672 -2.652 1.00 92.62 228 HIS A CA 1
ATOM 1770 C C . HIS A 1 228 ? -14.491 -12.044 -1.310 1.00 92.62 228 HIS A C 1
ATOM 1772 O O . HIS A 1 228 ? -13.758 -12.223 -0.339 1.00 92.62 228 HIS A O 1
ATOM 1778 N N . PHE A 1 229 ? -15.627 -11.342 -1.223 1.00 91.56 229 PHE A N 1
ATOM 1779 C CA . PHE A 1 229 ? -16.032 -10.642 -0.001 1.00 91.56 229 PHE A CA 1
ATOM 1780 C C . PHE A 1 229 ? -16.140 -11.584 1.205 1.00 91.56 229 PHE A C 1
ATOM 1782 O O . PHE A 1 229 ? -15.562 -11.301 2.247 1.00 91.56 229 PHE A O 1
ATOM 1789 N N . GLY A 1 230 ? -16.814 -12.732 1.060 1.00 92.06 230 GLY A N 1
ATOM 1790 C CA . GLY A 1 230 ? -16.988 -13.683 2.167 1.00 92.06 230 GLY A CA 1
ATOM 1791 C C . GLY A 1 230 ? -15.662 -14.251 2.682 1.00 92.06 230 GLY A C 1
ATOM 1792 O O . GLY A 1 230 ? -15.428 -14.298 3.887 1.00 92.06 230 GLY A O 1
ATOM 1793 N N . THR A 1 231 ? -14.759 -14.622 1.769 1.00 94.38 231 THR A N 1
ATOM 1794 C CA . THR A 1 231 ? -13.420 -15.112 2.124 1.00 94.38 231 THR A CA 1
ATOM 1795 C C . THR A 1 231 ? -12.583 -14.027 2.795 1.00 94.38 231 THR A C 1
ATOM 1797 O O . THR A 1 231 ? -11.981 -14.288 3.834 1.00 94.38 231 THR A O 1
ATOM 1800 N N . TRP A 1 232 ? -12.574 -12.811 2.242 1.00 94.56 232 TRP A N 1
ATOM 1801 C CA . TRP A 1 232 ? -11.894 -11.663 2.843 1.00 94.56 232 TRP A CA 1
ATOM 1802 C C . TRP A 1 232 ? -12.418 -11.387 4.250 1.00 94.56 232 TRP A C 1
ATOM 1804 O O . TRP A 1 232 ? -11.627 -11.296 5.183 1.00 94.56 232 TRP A O 1
ATOM 1814 N N . ARG A 1 233 ? -13.742 -11.351 4.424 1.00 92.75 233 ARG A N 1
ATOM 1815 C CA . ARG A 1 233 ? -14.372 -11.054 5.709 1.00 92.75 233 ARG A CA 1
ATOM 1816 C C . ARG A 1 233 ? -14.044 -12.096 6.775 1.00 92.75 233 ARG A C 1
ATOM 1818 O O . ARG A 1 233 ? -13.712 -11.741 7.901 1.00 92.75 233 ARG A O 1
ATOM 1825 N N . SER A 1 234 ? -14.067 -13.376 6.404 1.00 94.06 234 SER A N 1
ATOM 1826 C CA . SER A 1 234 ? -13.657 -14.467 7.294 1.00 94.06 234 SER A CA 1
ATOM 1827 C C . SER A 1 234 ? -12.197 -14.318 7.733 1.00 94.06 234 SER A C 1
ATOM 1829 O O . SER A 1 234 ? -11.896 -14.402 8.918 1.00 94.06 234 SER A O 1
ATOM 1831 N N . GLN A 1 235 ? -11.284 -14.051 6.796 1.00 95.44 235 GLN A N 1
ATOM 1832 C CA . GLN A 1 235 ? -9.857 -13.900 7.106 1.00 95.44 235 GLN A CA 1
ATOM 1833 C C . GLN A 1 235 ? -9.553 -12.619 7.896 1.00 95.44 235 GLN A C 1
ATOM 1835 O O . GLN A 1 235 ? -8.623 -12.582 8.702 1.00 95.44 235 GLN A O 1
ATOM 1840 N N . GLN A 1 236 ? -10.339 -11.567 7.683 1.00 93.88 236 GLN A N 1
ATOM 1841 C CA . GLN A 1 236 ? -10.264 -10.326 8.441 1.00 93.88 236 GLN A CA 1
ATOM 1842 C C . GLN A 1 236 ? -10.636 -10.562 9.914 1.00 93.88 236 GLN A C 1
ATOM 1844 O O . GLN A 1 236 ? -9.920 -10.109 10.805 1.00 93.88 236 GLN A O 1
ATOM 1849 N N . ALA A 1 237 ? -11.697 -11.333 10.174 1.00 93.44 237 ALA A N 1
ATOM 1850 C CA . ALA A 1 237 ? -12.096 -11.715 11.529 1.00 93.44 237 ALA A CA 1
ATOM 1851 C C . ALA A 1 237 ? -11.013 -12.542 12.249 1.00 93.44 237 ALA A C 1
ATOM 1853 O O . ALA A 1 237 ? -10.807 -12.372 13.448 1.00 93.44 237 ALA A O 1
ATOM 1854 N N . GLU A 1 238 ? -10.262 -13.380 11.523 1.00 94.31 238 GLU A N 1
ATOM 1855 C CA . GLU A 1 238 ? -9.131 -14.130 12.092 1.00 94.31 238 GLU A CA 1
ATOM 1856 C C . GLU A 1 238 ? -7.963 -13.234 12.526 1.00 94.31 238 GLU A C 1
ATOM 1858 O O . GLU A 1 238 ? -7.288 -13.534 13.509 1.00 94.31 238 GLU A O 1
ATOM 1863 N N . VAL A 1 239 ? -7.657 -12.166 11.778 1.00 95.62 239 VAL A N 1
ATOM 1864 C CA . VAL A 1 239 ? -6.545 -11.265 12.141 1.00 95.62 239 VAL A CA 1
ATOM 1865 C C . VAL A 1 239 ? -6.935 -10.236 13.194 1.00 95.62 239 VAL A C 1
ATOM 1867 O O . VAL A 1 239 ? -6.059 -9.712 13.881 1.00 95.62 239 VAL A O 1
ATOM 1870 N N . CYS A 1 240 ? -8.231 -9.977 13.332 1.00 95.00 240 CYS A N 1
ATOM 1871 C CA . CYS A 1 240 ? -8.802 -8.989 14.231 1.00 95.00 240 CYS A CA 1
ATOM 1872 C C . CYS A 1 240 ? -9.815 -9.613 15.196 1.00 95.00 240 CYS A C 1
ATOM 1874 O O . CYS A 1 240 ? -10.952 -9.158 15.320 1.00 95.00 240 CYS A O 1
ATOM 1876 N N . GLU A 1 241 ? -9.391 -10.664 15.898 1.00 91.38 241 GLU A N 1
ATOM 1877 C CA . GLU A 1 241 ? -10.268 -11.436 16.774 1.00 91.38 241 GLU A CA 1
ATOM 1878 C C . GLU A 1 241 ? -10.969 -10.565 17.838 1.00 91.38 241 GLU A C 1
ATOM 1880 O O . GLU A 1 241 ? -10.372 -9.759 18.569 1.00 91.38 241 GLU A O 1
ATOM 1885 N N . GLY A 1 242 ? -12.287 -10.744 17.926 1.00 85.94 242 GLY A N 1
ATOM 1886 C CA . GLY A 1 242 ? -13.150 -10.054 18.878 1.00 85.94 242 GLY A CA 1
ATOM 1887 C C . GLY A 1 242 ? -13.384 -8.573 18.574 1.00 85.94 242 GLY A C 1
ATOM 1888 O O . GLY A 1 242 ? -13.779 -7.844 19.486 1.00 85.94 242 GLY A O 1
ATOM 1889 N N . LEU A 1 243 ? -13.074 -8.092 17.370 1.00 90.38 243 LEU A N 1
ATOM 1890 C CA . LEU A 1 243 ? -13.656 -6.855 16.853 1.00 90.38 243 LEU A CA 1
ATOM 1891 C C . LEU A 1 243 ? -14.974 -7.183 16.158 1.00 90.38 243 LEU A C 1
ATOM 1893 O O . LEU A 1 243 ? -15.001 -8.046 15.281 1.00 90.38 243 LEU A O 1
ATOM 1897 N N . ASP A 1 244 ? -16.038 -6.480 16.538 1.00 84.12 244 ASP A N 1
ATOM 1898 C CA . ASP A 1 244 ? -17.218 -6.404 15.690 1.00 84.12 244 ASP A CA 1
ATOM 1899 C C . ASP A 1 244 ? -16.930 -5.364 14.609 1.00 84.12 244 ASP A C 1
ATOM 1901 O O . ASP A 1 244 ? -16.754 -4.177 14.881 1.00 84.12 244 ASP A O 1
ATOM 1905 N N . LEU A 1 245 ? -16.763 -5.848 13.387 1.00 82.44 245 LEU A N 1
ATOM 1906 C CA . LEU A 1 245 ? -16.466 -5.013 12.236 1.00 82.44 245 LEU A CA 1
ATOM 1907 C C . LEU A 1 245 ? -17.748 -4.694 11.441 1.00 82.44 245 LEU A C 1
ATOM 1909 O O . LEU A 1 245 ? -17.645 -4.122 10.357 1.00 82.44 245 LEU A O 1
ATOM 1913 N N . ASP A 1 246 ? -18.912 -5.172 11.897 1.00 70.69 246 ASP A N 1
ATOM 1914 C CA . ASP A 1 246 ? -20.249 -4.912 11.344 1.00 70.69 246 ASP A CA 1
ATOM 1915 C C . ASP A 1 246 ? -21.041 -3.932 12.232 1.00 70.69 246 ASP A C 1
ATOM 1917 O O . ASP A 1 246 ? -22.174 -3.577 11.900 1.00 70.69 246 ASP A O 1
ATOM 1921 N N . GLU A 1 247 ? -20.452 -3.467 13.343 1.00 55.16 247 GLU A N 1
ATOM 1922 C CA . GLU A 1 247 ? -21.001 -2.381 14.154 1.00 55.16 247 GLU A CA 1
ATOM 1923 C C . GLU A 1 247 ? -21.116 -1.115 13.296 1.00 55.16 247 GLU A C 1
ATOM 1925 O O . GLU A 1 247 ? -20.140 -0.418 13.017 1.00 55.16 247 GLU A O 1
ATOM 1930 N N . ILE A 1 248 ? -22.347 -0.824 12.871 1.00 46.53 248 ILE A N 1
ATOM 1931 C CA . ILE A 1 248 ? -22.728 0.455 12.284 1.00 46.53 248 ILE A CA 1
ATOM 1932 C C . ILE A 1 248 ? -22.416 1.518 13.337 1.00 46.53 248 ILE A C 1
ATOM 1934 O O . ILE A 1 248 ? -23.065 1.572 14.384 1.00 46.53 248 ILE A O 1
ATOM 1938 N N . ILE A 1 249 ? -21.411 2.354 13.072 1.00 44.75 249 ILE A N 1
ATOM 1939 C CA . ILE A 1 249 ? -21.157 3.550 13.872 1.00 44.75 249 ILE A CA 1
ATOM 1940 C C . ILE A 1 249 ? -22.374 4.452 13.661 1.00 44.75 249 ILE A C 1
ATOM 1942 O O . ILE A 1 249 ? -22.526 5.093 12.626 1.00 44.75 249 ILE A O 1
ATOM 1946 N N . HIS A 1 250 ? -23.298 4.436 14.617 1.00 29.31 250 HIS A N 1
ATOM 1947 C CA . HIS A 1 250 ? -24.339 5.442 14.693 1.00 29.31 250 HIS A CA 1
ATOM 1948 C C . HIS A 1 250 ? -23.661 6.757 15.079 1.00 29.31 250 HIS A C 1
ATOM 1950 O O . HIS A 1 250 ? -23.208 6.904 16.214 1.00 29.31 250 HIS A O 1
ATOM 1956 N N . ASP A 1 251 ? -23.563 7.686 14.130 1.00 35.41 251 ASP A N 1
ATOM 1957 C CA . ASP A 1 251 ? -23.285 9.083 14.446 1.00 35.41 251 ASP A CA 1
ATOM 1958 C C . ASP A 1 251 ? -24.393 9.588 15.391 1.00 35.41 251 ASP A C 1
ATOM 1960 O O . ASP A 1 251 ? -25.574 9.587 15.027 1.00 35.41 251 ASP A O 1
ATOM 1964 N N . GLU A 1 252 ? -24.019 9.979 16.613 1.00 31.00 252 GLU A N 1
ATOM 1965 C CA . GLU A 1 252 ? -24.813 10.887 17.459 1.00 31.00 252 GLU A CA 1
ATOM 1966 C C . GLU A 1 252 ? -24.524 12.349 17.097 1.00 31.00 252 GLU A C 1
ATOM 1968 O O . GLU A 1 252 ? -23.328 12.717 16.996 1.00 31.00 252 GLU A O 1
#

Radius of gyration: 18.5 Å; chains: 1; bounding box: 50×46×46 Å

pLDDT: mean 88.22, std 10.13, range [29.31, 97.88]

Organism: Penicillium crustosum (NCBI:txid36656)

Sequence (252 aa):
MLSEPDPSDICSAILFFKQLSTNGTAVQDRLFMYPEQWDRMSAKKLGPSATKALSILRAASAKYNIWLLPIDMSAATAAGYSTTNSKLLHLGQIQFMQYDSVLYVQTPGILLDTGKLDNMLLDRPLPLRHDKDRPESYNNEAWIPMPLRANREADLPPVYLITVNNIENGNVEARTHVPNVALPGFGSLVVGPRGAARAAKLADADQPGYVYFDSDRDGHVKWANNPHFGTWRSQQAEVCEGLDLDEIIHDE

Secondary structure (DSSP, 8-state):
--SS--HHHHHHHHHHHHHHHHHT-S---EEEEEETHHHHS-HHHHHHHHHHHHHHHHHHHHHTTEEEEEE--HHHHHTT----HHHHHHHHGGGGTT-SEEEEE-SSEEES-HHHHHHHHHSS----S-BTTBGGGTS-SSEEE----TTT-SSPPSEEEEEEEEEGGGEEEEEEEEE-TTSTTTTTTEE-HHHHHHHTT-TTPPPPSEEE--B-TTS-B--TT-TTHHHHHHHHHHHSTT--S-------